Protein AF-A0A2J6PV86-F1 (afdb_monomer)

pLDDT: mean 74.98, std 16.86, range [35.88, 98.38]

Structure (mmCIF, N/CA/C/O backbone):
data_AF-A0A2J6PV86-F1
#
_entry.id   AF-A0A2J6PV86-F1
#
loop_
_atom_site.group_PDB
_atom_site.id
_atom_site.type_symbol
_atom_site.label_atom_id
_atom_site.label_alt_id
_atom_site.label_comp_id
_atom_site.label_asym_id
_atom_site.label_entity_id
_atom_site.label_seq_id
_atom_site.pdbx_PDB_ins_code
_atom_site.Cartn_x
_atom_site.Cartn_y
_atom_site.Cartn_z
_atom_site.occupancy
_atom_site.B_iso_or_equiv
_atom_site.auth_seq_id
_atom_site.auth_comp_id
_atom_site.auth_asym_id
_atom_site.auth_atom_id
_atom_site.pdbx_PDB_model_num
ATOM 1 N N . MET A 1 1 ? 0.446 -4.651 -30.561 1.00 41.88 1 MET A N 1
ATOM 2 C CA . MET A 1 1 ? 1.295 -4.907 -31.746 1.00 41.88 1 MET A CA 1
ATOM 3 C C . MET A 1 1 ? 0.693 -6.111 -32.453 1.00 41.88 1 MET A C 1
ATOM 5 O O . MET A 1 1 ? 0.377 -7.064 -31.764 1.00 41.88 1 MET A O 1
ATOM 9 N N . CYS A 1 2 ? 0.397 -6.038 -33.754 1.00 50.12 2 CYS A N 1
ATOM 10 C CA . CYS A 1 2 ? -0.287 -7.128 -34.459 1.00 50.12 2 CYS A CA 1
ATOM 11 C C . CYS A 1 2 ? 0.616 -8.363 -34.546 1.00 50.12 2 CYS A C 1
ATOM 13 O O . CYS A 1 2 ? 1.691 -8.286 -35.140 1.00 50.12 2 CYS A O 1
ATOM 15 N N . GLU A 1 3 ? 0.168 -9.476 -33.969 1.00 60.12 3 GLU A N 1
ATOM 16 C CA . GLU A 1 3 ? 0.856 -10.764 -34.046 1.00 60.12 3 GLU A CA 1
ATOM 17 C C . GLU A 1 3 ? 1.014 -11.201 -35.517 1.00 60.12 3 GLU A C 1
ATOM 19 O O . GLU A 1 3 ? 0.046 -11.130 -36.285 1.00 60.12 3 GLU A O 1
ATOM 24 N N . PRO A 1 4 ? 2.206 -11.657 -35.943 1.00 65.81 4 PRO A N 1
ATOM 25 C CA . PRO A 1 4 ? 2.473 -12.044 -37.331 1.00 65.81 4 PRO A CA 1
ATOM 26 C C . PRO A 1 4 ? 1.582 -13.203 -37.810 1.00 65.81 4 PRO A C 1
ATOM 28 O O . PRO A 1 4 ? 1.287 -13.295 -39.001 1.00 65.81 4 PRO A O 1
ATOM 31 N N . GLU A 1 5 ? 1.091 -14.038 -36.891 1.00 67.31 5 GLU A N 1
ATOM 32 C CA . GLU A 1 5 ? 0.190 -15.159 -37.183 1.00 67.31 5 GLU A CA 1
ATOM 33 C C . GLU A 1 5 ? -1.192 -14.704 -37.676 1.00 67.31 5 GLU A C 1
ATOM 35 O O . GLU A 1 5 ? -1.716 -15.263 -38.639 1.00 67.31 5 GLU A O 1
ATOM 40 N N . HIS A 1 6 ? -1.751 -13.634 -37.098 1.00 70.56 6 HIS A N 1
ATOM 41 C CA . HIS A 1 6 ? -3.047 -13.086 -37.520 1.00 70.56 6 HIS A CA 1
ATOM 42 C C . HIS A 1 6 ? -2.996 -12.520 -38.944 1.00 70.56 6 HIS A C 1
ATOM 44 O O . HIS A 1 6 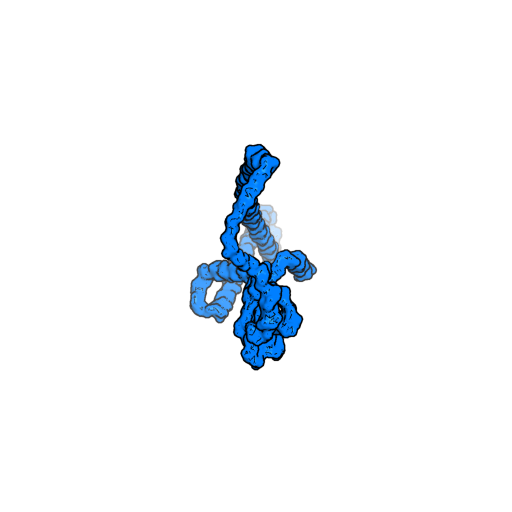? -3.967 -12.605 -39.695 1.00 70.56 6 HIS A O 1
ATOM 50 N N . VAL A 1 7 ? -1.851 -11.954 -39.334 1.00 69.50 7 VAL A N 1
ATOM 51 C CA . VAL A 1 7 ? -1.635 -11.450 -40.697 1.00 69.50 7 VAL A CA 1
ATOM 52 C C . VAL A 1 7 ? -1.551 -12.609 -41.689 1.00 69.50 7 VAL A C 1
ATOM 54 O O . VAL A 1 7 ? -2.109 -12.510 -42.779 1.00 69.50 7 VAL A O 1
ATOM 57 N N . LEU A 1 8 ? -0.907 -13.716 -41.309 1.00 72.75 8 LEU A N 1
ATOM 58 C CA . LEU A 1 8 ? -0.833 -14.918 -42.141 1.00 72.75 8 LEU A CA 1
ATOM 59 C C . LEU A 1 8 ? -2.220 -15.547 -42.337 1.00 72.75 8 LEU A C 1
ATOM 61 O O . LEU A 1 8 ? -2.610 -15.848 -43.462 1.00 72.75 8 LEU A O 1
ATOM 65 N N . GLN A 1 9 ? -2.995 -15.661 -41.254 1.00 75.56 9 GLN A N 1
ATOM 66 C CA . GLN A 1 9 ? -4.351 -16.210 -41.283 1.00 75.56 9 GLN A CA 1
ATOM 67 C C . GLN A 1 9 ? -5.294 -15.380 -42.164 1.00 75.56 9 GLN A C 1
ATOM 69 O O . GLN A 1 9 ? -6.144 -15.936 -42.857 1.00 75.56 9 GLN A O 1
ATOM 74 N N . LEU A 1 10 ? -5.124 -14.055 -42.176 1.00 76.56 10 LEU A N 1
ATOM 75 C CA . LEU A 1 10 ? -5.899 -13.164 -43.035 1.00 76.56 10 LEU A CA 1
ATOM 76 C C . LEU A 1 10 ? -5.516 -13.299 -44.518 1.00 76.56 10 LEU A C 1
ATOM 78 O O . LEU A 1 10 ? -6.379 -13.183 -45.384 1.00 76.56 10 LEU A O 1
ATOM 82 N N . ILE A 1 11 ? -4.238 -13.544 -44.822 1.00 75.31 11 ILE A N 1
ATOM 83 C CA . ILE A 1 11 ? -3.757 -13.719 -46.202 1.00 75.31 11 ILE A CA 1
ATOM 84 C C . ILE A 1 11 ? -4.188 -15.077 -46.785 1.00 75.31 11 ILE A C 1
ATOM 86 O O . ILE A 1 11 ? -4.502 -15.164 -47.975 1.00 75.31 11 ILE A O 1
ATOM 90 N N . ASP A 1 12 ? -4.247 -16.110 -45.946 1.00 75.81 12 ASP A N 1
ATOM 91 C CA . ASP A 1 12 ? -4.637 -17.471 -46.329 1.00 75.81 12 ASP A CA 1
ATOM 92 C C . ASP A 1 12 ? -6.155 -17.720 -46.243 1.00 75.81 12 ASP A C 1
ATOM 94 O O . ASP A 1 12 ? -6.627 -18.837 -46.481 1.00 75.81 12 ASP A O 1
ATOM 98 N N . ALA A 1 13 ? -6.938 -16.681 -45.937 1.00 79.75 13 ALA A N 1
ATOM 99 C CA . ALA A 1 13 ? -8.390 -16.745 -45.965 1.00 79.75 13 ALA A CA 1
ATOM 100 C C . ALA A 1 13 ? -8.893 -17.101 -47.375 1.00 79.75 13 ALA A C 1
ATOM 102 O O . ALA A 1 13 ? -8.394 -16.598 -48.386 1.00 79.75 13 ALA A O 1
ATOM 103 N N . ARG A 1 14 ? -9.892 -17.985 -47.425 1.00 80.38 14 ARG A N 1
ATOM 104 C CA . ARG A 1 14 ? -10.531 -18.443 -48.662 1.00 80.38 14 ARG A CA 1
ATOM 105 C C . ARG A 1 14 ? -11.847 -17.706 -48.872 1.00 80.38 14 ARG A C 1
ATOM 107 O O . ARG A 1 14 ? -12.576 -17.470 -47.908 1.00 80.38 14 ARG A O 1
ATOM 114 N N . ASP A 1 15 ? -12.136 -17.348 -50.116 1.00 78.62 15 ASP A N 1
ATOM 115 C CA . ASP A 1 15 ? -13.443 -16.821 -50.500 1.00 78.62 15 ASP A CA 1
ATOM 116 C C . ASP A 1 15 ? -14.500 -17.939 -50.623 1.00 78.62 15 ASP A C 1
ATOM 118 O O . ASP A 1 15 ? -14.244 -19.107 -50.326 1.00 78.62 15 ASP A O 1
ATOM 122 N N . VAL A 1 16 ? -15.711 -17.564 -51.044 1.00 79.25 16 VAL A N 1
ATOM 123 C CA . VAL A 1 16 ? -16.858 -18.477 -51.215 1.00 79.25 16 VAL A CA 1
ATOM 124 C C . VAL A 1 16 ? -16.606 -19.536 -52.292 1.00 79.25 16 VAL A C 1
ATOM 126 O O . VAL A 1 16 ? -17.235 -20.585 -52.269 1.00 79.25 16 VAL A O 1
ATOM 129 N N . GLU A 1 17 ? -15.683 -19.276 -53.215 1.00 70.81 17 GLU A N 1
ATOM 130 C CA . GLU A 1 17 ? -15.283 -20.205 -54.269 1.00 70.81 17 GLU A CA 1
ATOM 131 C C . GLU A 1 17 ? -14.043 -21.016 -53.881 1.00 70.81 17 GLU A C 1
ATOM 133 O O . GLU A 1 17 ? -13.605 -21.810 -54.704 1.00 70.81 17 GLU A O 1
ATOM 138 N N . GLY A 1 18 ? -13.495 -20.796 -52.671 1.00 76.75 18 GLY A N 1
ATOM 139 C CA . GLY A 1 18 ? -12.292 -21.396 -52.088 1.00 76.75 18 GLY A CA 1
ATOM 140 C C . GLY A 1 18 ? -10.961 -20.713 -52.465 1.00 76.75 18 GLY A C 1
ATOM 141 O O . GLY A 1 18 ? -9.888 -21.195 -52.077 1.00 76.75 18 GLY A O 1
ATOM 142 N N . ASN A 1 19 ? -10.993 -19.620 -53.236 1.00 76.56 19 ASN A N 1
ATOM 143 C CA . ASN A 1 19 ? -9.803 -18.921 -53.713 1.00 76.56 19 ASN A CA 1
ATOM 144 C C . ASN A 1 19 ? -9.129 -18.184 -52.554 1.00 76.56 19 ASN A C 1
ATOM 146 O O . ASN A 1 19 ? -9.751 -17.391 -51.848 1.00 76.56 19 ASN A O 1
ATOM 150 N N . THR A 1 20 ? -7.821 -18.375 -52.398 1.00 81.56 20 THR A N 1
ATOM 151 C CA . THR A 1 20 ? -6.999 -17.495 -51.552 1.00 81.56 20 THR A CA 1
ATOM 152 C C . THR A 1 20 ? -6.633 -16.204 -52.285 1.00 81.56 20 THR A C 1
ATOM 154 O O . THR A 1 20 ? -6.682 -16.136 -53.517 1.00 81.56 20 THR A O 1
ATOM 157 N N . ALA A 1 21 ? -6.171 -15.186 -51.549 1.00 79.88 21 ALA A N 1
ATOM 158 C CA . ALA A 1 21 ? -5.741 -13.902 -52.115 1.00 79.88 21 ALA A CA 1
ATOM 159 C C . ALA A 1 21 ? -4.730 -14.044 -53.277 1.00 79.88 21 ALA A C 1
ATOM 161 O O . ALA A 1 21 ? -4.730 -13.245 -54.217 1.00 79.88 21 ALA A O 1
ATOM 162 N N . ILE A 1 22 ? -3.894 -15.092 -53.256 1.00 78.25 22 ILE A N 1
ATOM 163 C CA . ILE A 1 22 ? -2.953 -15.408 -54.340 1.00 78.25 22 ILE A CA 1
ATOM 164 C C . ILE A 1 22 ? -3.666 -15.843 -55.629 1.00 78.25 22 ILE A C 1
ATOM 166 O O . ILE A 1 22 ? -3.227 -15.440 -56.706 1.00 78.25 22 ILE A O 1
ATOM 170 N N . HIS A 1 23 ? -4.750 -16.621 -55.558 1.00 75.06 23 HIS A N 1
ATOM 171 C CA . HIS A 1 23 ? -5.494 -17.066 -56.745 1.00 75.06 23 HIS A CA 1
ATOM 172 C C . HIS A 1 23 ? -6.091 -15.871 -57.492 1.00 75.06 23 HIS A C 1
ATOM 174 O O . HIS A 1 23 ? -5.918 -15.747 -58.703 1.00 75.06 23 HIS A O 1
ATOM 180 N N . ILE A 1 24 ? -6.689 -14.931 -56.756 1.00 77.62 24 ILE A N 1
ATOM 181 C CA . ILE A 1 24 ? -7.268 -13.700 -57.312 1.00 77.62 24 ILE A CA 1
ATOM 182 C C . ILE A 1 24 ? -6.170 -12.802 -57.911 1.00 77.62 24 ILE A C 1
ATOM 184 O O . ILE A 1 24 ? -6.331 -12.208 -58.980 1.00 77.62 24 ILE A O 1
ATOM 188 N N . ALA A 1 25 ? -5.006 -12.720 -57.263 1.00 76.62 25 ALA A N 1
ATOM 189 C CA . ALA A 1 25 ? -3.865 -11.977 -57.798 1.00 76.62 25 ALA A CA 1
ATOM 190 C C . ALA A 1 25 ? -3.281 -12.622 -59.074 1.00 76.62 25 ALA A C 1
ATOM 192 O O . ALA A 1 25 ? -2.779 -11.914 -59.953 1.00 76.62 25 ALA A O 1
ATOM 193 N N . ALA A 1 26 ? -3.355 -13.952 -59.190 1.00 75.00 26 ALA A N 1
ATOM 194 C CA . ALA A 1 26 ? -2.897 -14.699 -60.358 1.00 75.00 26 ALA A CA 1
ATOM 195 C C . ALA A 1 26 ? -3.852 -14.552 -61.553 1.00 75.00 26 ALA A C 1
ATOM 197 O O . ALA A 1 26 ? -3.382 -14.335 -62.670 1.00 75.00 26 ALA A O 1
ATOM 198 N N . THR A 1 27 ? -5.172 -14.588 -61.334 1.00 74.19 27 THR A N 1
ATOM 199 C CA . THR A 1 27 ? -6.173 -14.381 -62.401 1.00 74.19 27 THR A CA 1
ATOM 200 C C . THR A 1 27 ? -6.128 -12.964 -62.967 1.00 74.19 27 THR A C 1
ATOM 202 O O . THR A 1 27 ? -6.292 -12.765 -64.167 1.00 74.19 27 THR A O 1
ATOM 205 N N . THR A 1 28 ? -5.831 -11.976 -62.122 1.00 74.88 28 THR A N 1
ATOM 206 C CA . THR A 1 28 ? -5.744 -10.556 -62.504 1.00 74.88 28 THR A CA 1
ATOM 207 C C . THR A 1 28 ? -4.368 -10.132 -63.024 1.00 74.88 28 THR A C 1
ATOM 209 O O . THR A 1 28 ? -4.175 -8.971 -63.384 1.00 74.88 28 THR A O 1
ATOM 212 N N . SER A 1 29 ? -3.397 -11.050 -63.114 1.00 69.56 29 SER A N 1
ATOM 213 C CA . SER A 1 29 ? -2.026 -10.792 -63.584 1.00 69.56 29 SER A CA 1
ATOM 214 C C . SER A 1 29 ? -1.239 -9.743 -62.761 1.00 69.56 29 SER A C 1
ATOM 216 O O . SER A 1 29 ? -0.286 -9.115 -63.237 1.00 69.56 29 SER A O 1
ATOM 218 N N . ALA A 1 30 ? -1.576 -9.577 -61.478 1.00 77.19 30 ALA A N 1
ATOM 219 C CA . ALA A 1 30 ? -1.003 -8.565 -60.590 1.00 77.19 30 ALA A CA 1
ATOM 220 C C . ALA A 1 30 ? 0.359 -8.987 -59.989 1.00 77.19 30 ALA A C 1
ATOM 222 O O . ALA A 1 30 ? 0.482 -9.311 -58.806 1.00 77.19 30 ALA A O 1
ATOM 223 N N . ARG A 1 31 ? 1.434 -8.935 -60.794 1.00 73.12 31 ARG A N 1
ATOM 224 C CA . ARG A 1 31 ? 2.797 -9.408 -60.431 1.00 73.12 31 ARG A CA 1
ATOM 225 C C . ARG A 1 31 ? 3.352 -8.844 -59.113 1.00 73.12 31 ARG A C 1
ATOM 227 O O . ARG A 1 31 ? 4.033 -9.554 -58.373 1.00 73.12 31 ARG A O 1
ATOM 234 N N . LYS A 1 32 ? 3.097 -7.563 -58.823 1.00 77.56 32 LYS A N 1
ATOM 235 C CA . LYS A 1 32 ? 3.585 -6.897 -57.599 1.00 77.56 32 LYS A CA 1
ATOM 236 C C . LYS A 1 32 ? 2.875 -7.425 -56.352 1.00 77.56 32 LYS A C 1
ATOM 238 O O . LYS A 1 32 ? 3.531 -7.671 -55.344 1.00 77.56 32 LYS A O 1
ATOM 243 N N . CYS A 1 33 ? 1.568 -7.654 -56.452 1.00 75.25 33 CYS A N 1
ATOM 244 C CA . CYS A 1 33 ? 0.746 -8.200 -55.376 1.00 75.25 33 CYS A CA 1
ATOM 245 C C . CYS A 1 33 ? 1.151 -9.642 -55.063 1.00 75.25 33 CYS A C 1
ATOM 247 O O . CYS A 1 33 ? 1.383 -9.963 -53.905 1.00 75.25 33 CYS A O 1
ATOM 249 N N . VAL A 1 34 ? 1.368 -10.472 -56.090 1.00 74.38 34 VAL A N 1
ATOM 250 C CA . VAL A 1 34 ? 1.860 -11.850 -55.913 1.00 74.38 34 VAL A CA 1
ATOM 251 C C . VAL A 1 34 ? 3.212 -11.871 -55.188 1.00 74.38 34 VAL A C 1
ATOM 253 O O . VAL A 1 34 ? 3.391 -12.617 -54.230 1.00 74.38 34 VAL A O 1
ATOM 256 N N . ARG A 1 35 ? 4.158 -11.006 -55.582 1.00 75.69 35 ARG A N 1
ATOM 257 C CA . ARG A 1 35 ? 5.480 -10.928 -54.936 1.00 75.69 35 ARG A CA 1
ATOM 258 C C . ARG A 1 35 ? 5.399 -10.454 -53.481 1.00 75.69 35 ARG A C 1
ATOM 260 O O . ARG A 1 35 ? 6.120 -10.977 -52.638 1.00 75.69 35 ARG A O 1
ATOM 267 N N . ALA A 1 36 ? 4.531 -9.485 -53.192 1.00 79.06 36 ALA A N 1
ATOM 268 C CA . ALA A 1 36 ? 4.322 -8.982 -51.837 1.00 79.06 36 ALA A CA 1
ATOM 269 C C . ALA A 1 36 ? 3.678 -10.037 -50.921 1.00 79.06 36 ALA A C 1
ATOM 271 O O . ALA A 1 36 ? 4.096 -10.172 -49.775 1.00 79.06 36 ALA A O 1
ATOM 272 N N . LEU A 1 37 ? 2.717 -10.813 -51.435 1.00 77.88 37 LEU A N 1
ATOM 273 C CA . LEU A 1 37 ? 2.053 -11.894 -50.698 1.00 77.88 37 LEU A CA 1
ATOM 274 C C . LEU A 1 37 ? 3.024 -13.044 -50.388 1.00 77.88 37 LEU A C 1
ATOM 276 O O . LEU A 1 37 ? 3.116 -13.471 -49.240 1.00 77.88 37 LEU A O 1
ATOM 280 N N . ILE A 1 38 ? 3.829 -13.476 -51.367 1.00 76.75 38 ILE A N 1
ATOM 281 C CA . ILE A 1 38 ? 4.874 -14.496 -51.152 1.00 76.75 38 ILE A CA 1
ATOM 282 C C . ILE A 1 38 ? 5.934 -13.995 -50.160 1.00 76.75 38 ILE A C 1
ATOM 284 O O . ILE A 1 38 ? 6.331 -14.727 -49.259 1.00 76.75 38 ILE A O 1
ATOM 288 N N . GLY A 1 39 ? 6.360 -12.731 -50.271 1.00 76.44 39 GLY A N 1
ATOM 289 C CA . GLY A 1 39 ? 7.317 -12.124 -49.338 1.00 76.44 39 GLY A CA 1
ATOM 290 C C . GLY A 1 39 ? 6.810 -12.016 -47.893 1.00 76.44 39 GLY A C 1
ATOM 291 O O . GLY A 1 39 ? 7.613 -11.822 -46.986 1.00 76.44 39 GLY A O 1
ATOM 292 N N . ARG A 1 40 ? 5.495 -12.156 -47.671 1.00 75.06 40 ARG A N 1
ATOM 293 C CA . ARG A 1 40 ? 4.852 -12.196 -46.349 1.00 75.06 40 ARG A 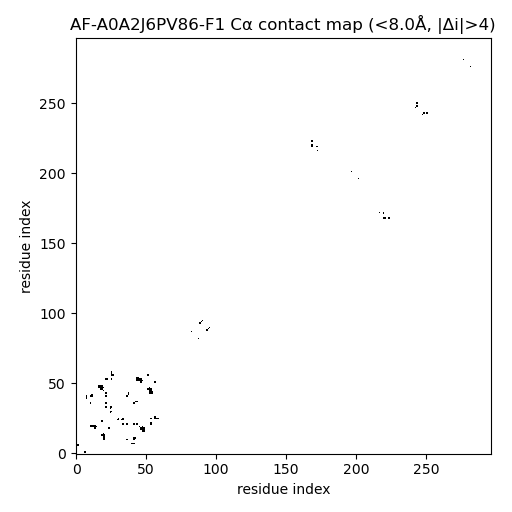CA 1
ATOM 294 C C . ARG A 1 40 ? 4.536 -13.617 -45.863 1.00 75.06 40 ARG A C 1
ATOM 296 O O . ARG A 1 40 ? 3.923 -13.747 -44.812 1.00 75.06 40 ARG A O 1
ATOM 303 N N . GLY A 1 41 ? 4.978 -14.656 -46.577 1.00 72.06 41 GLY A N 1
ATOM 304 C CA . GLY A 1 41 ? 4.846 -16.054 -46.148 1.00 72.06 41 GLY A CA 1
ATOM 305 C C . GLY A 1 41 ? 3.496 -16.707 -46.459 1.00 72.06 41 GLY A C 1
ATOM 306 O O . GLY A 1 41 ? 3.169 -17.716 -45.845 1.00 72.06 41 GLY A O 1
ATOM 307 N N . ALA A 1 42 ? 2.723 -16.150 -47.395 1.00 75.31 42 ALA A N 1
ATOM 308 C CA . ALA A 1 42 ? 1.443 -16.709 -47.833 1.00 75.31 42 ALA A CA 1
ATOM 309 C C . ALA A 1 42 ? 1.580 -18.147 -48.369 1.00 75.31 42 ALA A C 1
ATOM 311 O O . ALA A 1 42 ? 2.513 -18.443 -49.127 1.00 75.31 42 ALA A O 1
ATOM 312 N N . SER A 1 43 ? 0.640 -19.034 -48.031 1.00 71.69 43 SER A N 1
ATOM 313 C CA . SER A 1 43 ? 0.731 -20.442 -48.423 1.00 71.69 43 SER A CA 1
ATOM 314 C C . SER A 1 43 ? 0.301 -20.660 -49.883 1.00 71.69 43 SER A C 1
ATOM 316 O O . SER A 1 43 ? -0.840 -20.466 -50.298 1.00 71.69 43 SER A O 1
ATOM 318 N N . THR A 1 44 ? 1.253 -21.089 -50.715 1.00 67.50 44 THR A N 1
ATOM 319 C CA . THR A 1 44 ? 1.056 -21.308 -52.163 1.00 67.50 44 THR A CA 1
ATOM 320 C C . THR A 1 44 ? 0.503 -22.691 -52.508 1.00 67.50 44 THR A C 1
ATOM 322 O O . THR A 1 44 ? 0.243 -22.972 -53.678 1.00 67.50 44 THR A O 1
ATOM 325 N N . ASN A 1 45 ? 0.331 -23.555 -51.504 1.00 67.88 45 ASN A N 1
ATOM 326 C CA . ASN A 1 45 ? -0.086 -24.950 -51.664 1.00 67.88 45 ASN A CA 1
ATOM 327 C C . ASN A 1 45 ? -1.573 -25.185 -51.343 1.00 67.88 45 ASN A C 1
ATOM 329 O O . ASN A 1 45 ? -2.045 -26.319 -51.338 1.00 67.88 45 ASN A O 1
ATOM 333 N N . ILE A 1 46 ? -2.320 -24.126 -51.035 1.00 69.94 46 ILE A N 1
ATOM 334 C CA . ILE A 1 46 ? -3.761 -24.235 -50.838 1.00 69.94 46 ILE A CA 1
ATOM 335 C C . ILE A 1 46 ? -4.415 -24.430 -52.208 1.00 69.94 46 ILE A C 1
ATOM 337 O O . ILE A 1 46 ? -4.255 -23.590 -53.089 1.00 69.94 46 ILE A O 1
ATOM 341 N N . ALA A 1 47 ? -5.123 -25.545 -52.386 1.00 69.12 47 ALA A N 1
ATOM 342 C CA . ALA A 1 47 ? -5.923 -25.797 -53.577 1.00 69.12 47 ALA A CA 1
ATOM 343 C C . ALA A 1 47 ? -7.322 -25.197 -53.418 1.00 69.12 47 ALA A C 1
ATOM 345 O O . ALA A 1 47 ? -7.910 -25.260 -52.331 1.00 69.12 47 ALA A O 1
ATOM 346 N N . ASN A 1 48 ? -7.832 -24.637 -54.511 1.00 68.25 48 ASN A N 1
ATOM 347 C CA . ASN A 1 48 ? -9.203 -24.165 -54.584 1.00 68.25 48 ASN A CA 1
ATOM 348 C C . ASN A 1 48 ? -10.222 -25.337 -54.687 1.00 68.25 48 ASN A C 1
ATOM 350 O O . ASN A 1 48 ? -9.812 -26.475 -54.906 1.00 68.25 48 ASN A O 1
ATOM 354 N N . GLU A 1 49 ? -11.538 -25.093 -54.591 1.00 70.44 49 GLU A N 1
ATOM 355 C CA . GLU A 1 49 ? -12.610 -26.095 -54.784 1.00 70.44 49 GLU A CA 1
ATOM 356 C C . GLU A 1 49 ? -12.547 -26.803 -56.150 1.00 70.44 49 GLU A C 1
ATOM 358 O O . GLU A 1 49 ? -13.032 -27.918 -56.307 1.00 70.44 49 GLU A O 1
ATOM 363 N N . GLN A 1 50 ? -11.882 -26.195 -57.135 1.00 62.25 50 GLN A N 1
ATOM 364 C CA . GLN A 1 50 ? -11.597 -26.784 -58.450 1.00 62.25 50 GLN A CA 1
ATOM 365 C C . GLN A 1 50 ? -10.306 -27.635 -58.480 1.00 62.25 50 GLN A C 1
ATOM 367 O O . GLN A 1 50 ? -9.781 -27.915 -59.557 1.00 62.25 50 GLN A O 1
ATOM 372 N N . GLU A 1 51 ? -9.741 -27.975 -57.315 1.00 60.19 51 GLU A N 1
ATOM 373 C CA . GLU A 1 51 ? -8.447 -28.661 -57.120 1.00 60.19 51 GLU A CA 1
ATOM 374 C C . GLU A 1 51 ? -7.247 -27.972 -57.801 1.00 60.19 51 GLU A C 1
ATOM 376 O O . GLU A 1 51 ? -6.178 -28.555 -58.011 1.00 60.19 51 GLU A O 1
ATOM 381 N N . GLN A 1 52 ? -7.392 -26.693 -58.147 1.00 63.03 52 GLN A N 1
ATOM 382 C CA . GLN A 1 52 ? -6.315 -25.911 -58.735 1.00 63.03 52 GLN A CA 1
ATOM 383 C C . GLN A 1 52 ? -5.427 -25.367 -57.624 1.00 63.03 52 GLN A C 1
ATOM 385 O O . GLN A 1 52 ? -5.876 -24.607 -56.771 1.00 63.03 52 GLN A O 1
ATOM 390 N N . VAL A 1 53 ? -4.154 -25.755 -57.645 1.00 62.12 53 VAL A N 1
ATOM 391 C CA . VAL A 1 53 ? -3.121 -25.125 -56.820 1.00 62.12 53 VAL A CA 1
ATOM 392 C C . VAL A 1 53 ? -2.692 -23.828 -57.508 1.00 62.12 53 VAL A C 1
ATOM 394 O O . VAL A 1 53 ? -2.457 -23.831 -58.720 1.00 62.12 53 VAL A O 1
ATOM 397 N N . ALA A 1 54 ? -2.526 -22.744 -56.748 1.00 58.06 54 ALA A N 1
ATOM 398 C CA . ALA A 1 54 ? -2.139 -21.414 -57.239 1.00 58.06 54 ALA A CA 1
ATOM 399 C C . ALA A 1 54 ? -0.938 -21.401 -58.211 1.00 58.06 54 ALA A C 1
ATOM 401 O O . ALA A 1 54 ? -0.849 -20.554 -59.096 1.00 58.06 54 ALA A O 1
ATOM 402 N N . ILE A 1 55 ? -0.022 -22.364 -58.078 1.00 55.09 55 ILE A N 1
ATOM 403 C CA . ILE A 1 55 ? 1.172 -22.532 -58.925 1.00 55.09 55 ILE A CA 1
ATOM 404 C C . ILE A 1 55 ? 0.869 -23.054 -60.343 1.00 55.09 55 ILE A C 1
ATOM 406 O O . ILE A 1 55 ? 1.728 -22.949 -61.217 1.00 55.09 55 ILE A O 1
ATOM 410 N N . LYS A 1 56 ? -0.318 -23.633 -60.579 1.00 51.56 56 LYS A N 1
ATOM 411 C CA . LYS A 1 56 ? -0.713 -24.269 -61.851 1.00 51.56 56 LYS A CA 1
ATOM 412 C C . LYS A 1 56 ? -1.506 -23.335 -62.777 1.00 51.56 56 LYS A C 1
ATOM 414 O O . LYS A 1 56 ? -1.549 -23.577 -63.982 1.00 51.56 56 LYS A O 1
ATOM 419 N N . ALA A 1 57 ? -2.088 -22.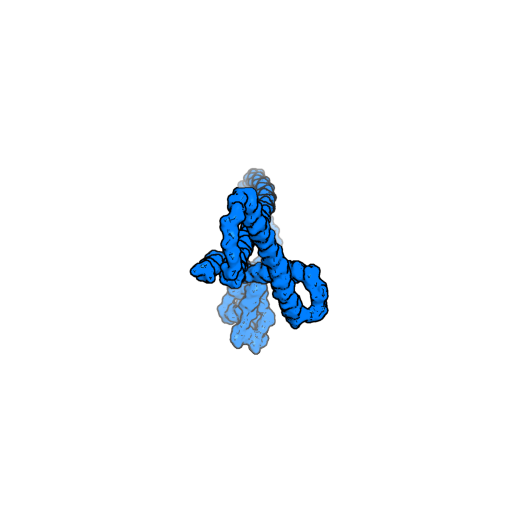259 -62.239 1.00 52.16 57 ALA A N 1
ATOM 420 C CA . ALA A 1 57 ? -2.576 -21.129 -63.034 1.00 52.16 57 ALA A CA 1
ATOM 421 C C . ALA A 1 57 ? -1.385 -20.490 -63.785 1.00 52.16 57 ALA A C 1
ATOM 423 O O . ALA A 1 57 ? -0.264 -20.578 -63.286 1.00 52.16 57 ALA A O 1
ATOM 424 N N . PRO A 1 58 ? -1.558 -19.902 -64.987 1.00 47.12 58 PRO A N 1
ATOM 425 C CA . PRO A 1 58 ? -0.515 -19.778 -66.011 1.00 47.12 58 PRO A CA 1
ATOM 426 C C . PRO A 1 58 ? 0.573 -18.739 -65.675 1.00 47.12 58 PRO A C 1
ATOM 428 O O . PRO A 1 58 ? 0.756 -17.737 -66.360 1.00 47.12 58 PRO A O 1
ATOM 431 N N . LEU A 1 59 ? 1.394 -19.029 -64.666 1.00 47.78 59 LEU A N 1
ATOM 432 C CA . LEU A 1 59 ? 2.665 -18.363 -64.385 1.00 47.78 59 LEU A CA 1
ATOM 433 C C . LEU A 1 59 ? 3.682 -18.604 -65.515 1.00 47.78 59 LEU A C 1
ATOM 435 O O . LEU A 1 59 ? 4.610 -17.815 -65.685 1.00 47.78 59 LEU A O 1
ATOM 439 N N . HIS A 1 60 ? 3.474 -19.627 -66.353 1.00 43.62 60 HIS A N 1
ATOM 440 C CA . HIS A 1 60 ? 4.336 -19.936 -67.498 1.00 43.62 60 HIS A CA 1
ATOM 441 C C . HIS A 1 60 ? 4.359 -18.823 -68.569 1.00 43.62 60 HIS A C 1
ATOM 443 O O . HIS A 1 60 ? 5.346 -18.701 -69.291 1.00 43.62 60 HIS A O 1
ATOM 449 N N . ALA A 1 61 ? 3.325 -17.972 -68.645 1.00 44.53 61 ALA A N 1
ATOM 450 C CA . ALA A 1 61 ? 3.292 -16.814 -69.549 1.00 44.53 61 ALA A CA 1
ATOM 451 C C . ALA A 1 61 ? 3.887 -15.534 -68.928 1.00 44.53 61 ALA A C 1
ATOM 453 O O . ALA A 1 61 ? 4.163 -14.567 -69.630 1.00 44.53 61 ALA A O 1
ATOM 454 N N . MET A 1 62 ? 4.096 -15.501 -67.607 1.00 46.34 62 MET A N 1
ATOM 455 C CA . MET A 1 62 ? 4.489 -14.284 -66.883 1.00 46.34 62 MET A CA 1
ATOM 456 C C . MET A 1 62 ? 5.939 -14.307 -66.383 1.00 46.34 62 MET A C 1
ATOM 458 O O . MET A 1 62 ? 6.471 -13.258 -66.026 1.00 46.34 62 MET A O 1
ATOM 462 N N . VAL A 1 63 ? 6.585 -15.477 -66.391 1.00 48.44 63 VAL A N 1
ATOM 463 C CA . VAL A 1 63 ? 7.985 -15.673 -65.968 1.00 48.44 63 VAL A CA 1
ATOM 464 C C . VAL A 1 63 ? 8.992 -15.460 -67.115 1.00 48.44 63 VAL A C 1
ATOM 466 O O . VAL A 1 63 ? 10.192 -15.375 -66.861 1.00 48.44 63 VAL A O 1
ATOM 469 N N . GLN A 1 64 ? 8.549 -15.263 -68.365 1.00 45.38 64 GLN A N 1
ATOM 470 C CA . GLN A 1 64 ? 9.473 -14.975 -69.477 1.00 45.38 64 GLN A CA 1
ATOM 471 C C . GLN A 1 64 ? 10.139 -13.590 -69.422 1.00 45.38 64 GLN A C 1
ATOM 473 O O . GLN A 1 64 ? 11.106 -13.366 -70.139 1.00 45.38 64 GLN A O 1
ATOM 478 N N . GLU A 1 65 ? 9.720 -12.689 -68.529 1.00 42.69 65 GLU A N 1
ATOM 479 C CA . GLU A 1 65 ? 10.203 -11.297 -68.536 1.00 42.69 65 GLU A CA 1
ATOM 480 C C . GLU A 1 65 ? 10.863 -10.867 -67.220 1.00 42.69 65 GLU A C 1
ATOM 482 O O . GLU A 1 65 ? 10.860 -9.702 -66.830 1.00 42.69 65 GLU A O 1
ATOM 487 N N . SER A 1 66 ? 11.409 -11.828 -66.471 1.00 44.50 66 SER A N 1
ATOM 488 C CA . SER A 1 66 ? 12.149 -11.565 -65.226 1.00 44.50 66 SER A CA 1
ATOM 489 C C . SER A 1 66 ? 13.388 -12.446 -65.058 1.00 44.50 66 SER A C 1
ATOM 491 O O . SER A 1 66 ? 13.821 -12.695 -63.936 1.00 44.50 66 SER A O 1
ATOM 493 N N . ARG A 1 67 ? 14.004 -12.872 -66.168 1.00 42.66 67 ARG A N 1
ATOM 494 C CA . ARG A 1 67 ? 15.402 -13.328 -66.199 1.00 42.66 67 ARG A CA 1
ATOM 495 C C . ARG A 1 67 ? 16.301 -12.141 -66.568 1.00 42.66 67 ARG A C 1
ATOM 497 O O . ARG A 1 67 ? 16.900 -12.082 -67.629 1.00 42.66 67 ARG A O 1
ATOM 504 N N . PHE A 1 68 ? 16.336 -11.163 -65.667 1.00 42.47 68 PHE A N 1
ATOM 505 C CA . PHE A 1 68 ? 17.381 -10.137 -65.604 1.00 42.47 68 PHE A CA 1
ATOM 506 C C . PHE A 1 68 ? 18.083 -10.249 -64.243 1.00 42.47 68 PHE A C 1
ATOM 508 O O . PHE A 1 68 ? 18.267 -9.284 -63.514 1.00 42.47 68 PHE A O 1
ATOM 515 N N . ILE A 1 69 ? 18.431 -11.481 -63.869 1.00 42.75 69 ILE A N 1
ATOM 516 C CA . ILE A 1 69 ? 19.731 -11.710 -63.253 1.00 42.75 69 ILE A CA 1
ATOM 517 C C . ILE A 1 69 ? 20.615 -11.913 -64.472 1.00 42.75 69 ILE A C 1
ATOM 519 O O . ILE A 1 69 ? 20.476 -12.922 -65.162 1.00 42.75 69 ILE A O 1
ATOM 523 N N . ALA A 1 70 ? 21.409 -10.902 -64.818 1.00 36.25 70 ALA A N 1
ATOM 524 C CA . ALA A 1 70 ? 22.460 -11.063 -65.803 1.00 36.25 70 ALA A CA 1
ATOM 525 C C . ALA A 1 70 ? 23.485 -12.029 -65.201 1.00 36.25 70 ALA A C 1
ATOM 527 O O . ALA A 1 70 ? 24.445 -11.628 -64.550 1.00 36.25 70 ALA A O 1
ATOM 528 N N . GLU A 1 71 ? 23.224 -13.321 -65.374 1.00 40.34 71 GLU A N 1
ATOM 529 C CA . GLU A 1 71 ? 24.264 -14.325 -65.462 1.00 40.34 71 GLU A CA 1
ATOM 530 C C . GLU A 1 71 ? 25.089 -13.904 -66.678 1.00 40.34 71 GLU A C 1
ATOM 532 O O . GLU A 1 71 ? 24.695 -14.067 -67.834 1.00 40.34 71 GLU A O 1
ATOM 537 N N . MET A 1 72 ? 26.156 -13.165 -66.387 1.00 35.88 72 MET A N 1
ATOM 538 C CA . MET A 1 72 ? 27.156 -12.812 -67.370 1.00 35.88 72 MET A CA 1
ATOM 539 C C . MET A 1 72 ? 27.635 -14.097 -68.047 1.00 35.88 72 MET A C 1
ATOM 541 O O . MET A 1 72 ? 27.965 -15.049 -67.337 1.00 35.88 72 MET A O 1
ATOM 545 N N . PRO A 1 73 ? 27.772 -14.125 -69.380 1.00 47.50 73 PRO A N 1
ATOM 546 C CA . PRO A 1 73 ? 28.718 -15.049 -69.974 1.00 47.50 73 PRO A CA 1
ATOM 547 C C . PRO A 1 73 ? 30.081 -14.730 -69.344 1.00 47.50 73 PRO A C 1
ATOM 549 O O . PRO A 1 73 ? 30.519 -13.574 -69.388 1.00 47.50 73 PRO A O 1
ATOM 552 N N . GLU A 1 74 ? 30.742 -15.709 -68.724 1.00 50.00 74 GLU A N 1
ATOM 553 C CA . GLU A 1 74 ? 32.188 -15.626 -68.513 1.00 50.00 74 GLU A CA 1
ATOM 554 C C . GLU A 1 74 ? 32.853 -15.613 -69.894 1.00 50.00 74 GLU A C 1
ATOM 556 O O . GLU A 1 74 ? 33.285 -16.632 -70.426 1.00 50.00 74 GLU A O 1
ATOM 561 N N . GLU A 1 75 ? 32.907 -14.437 -70.510 1.00 50.78 75 GLU A N 1
ATOM 562 C CA . GLU A 1 75 ? 33.948 -14.157 -71.482 1.00 50.78 75 GLU A CA 1
ATOM 563 C C . GLU A 1 75 ? 35.264 -13.970 -70.717 1.00 50.78 75 GLU A C 1
ATOM 565 O O . GLU A 1 75 ? 35.266 -13.321 -69.660 1.00 50.78 75 GLU A O 1
ATOM 570 N N . PRO A 1 76 ? 36.397 -14.502 -71.214 1.00 47.53 76 PRO A N 1
ATOM 571 C CA . PRO A 1 76 ? 37.694 -14.277 -70.601 1.00 47.53 76 PRO A CA 1
ATOM 572 C C . PRO A 1 76 ? 38.003 -12.782 -70.686 1.00 47.53 76 PRO A C 1
ATOM 574 O O . PRO A 1 76 ? 38.448 -12.268 -71.710 1.00 47.53 76 PRO A O 1
ATOM 577 N N . ARG A 1 77 ? 37.743 -12.063 -69.592 1.00 51.47 77 ARG A N 1
ATOM 578 C CA . ARG A 1 77 ? 38.103 -10.657 -69.432 1.00 51.47 77 ARG A CA 1
ATOM 579 C C . ARG A 1 77 ? 39.622 -10.555 -69.356 1.00 51.47 77 ARG A C 1
ATOM 581 O O . ARG A 1 77 ? 40.192 -10.402 -68.280 1.00 51.47 77 ARG A O 1
ATOM 588 N N . THR A 1 78 ? 40.294 -10.545 -70.500 1.00 52.44 78 THR A N 1
ATOM 589 C CA . THR A 1 78 ? 41.565 -9.831 -70.617 1.00 52.44 78 THR A CA 1
ATOM 590 C C . THR A 1 78 ? 41.229 -8.343 -70.607 1.00 52.44 78 THR A C 1
ATOM 592 O O . THR A 1 78 ? 41.220 -7.686 -71.645 1.00 52.44 78 THR A O 1
ATOM 595 N N . ALA A 1 79 ? 40.852 -7.818 -69.438 1.00 55.12 79 ALA A N 1
ATOM 596 C CA . ALA A 1 79 ? 40.714 -6.387 -69.244 1.00 55.12 79 ALA A CA 1
ATOM 597 C C . ALA A 1 79 ? 42.106 -5.786 -69.457 1.00 55.12 79 ALA A C 1
ATOM 599 O O . ALA A 1 79 ? 42.970 -5.861 -68.583 1.00 55.12 79 ALA A O 1
ATOM 600 N N . THR A 1 80 ? 42.357 -5.249 -70.649 1.00 55.91 80 THR A N 1
ATOM 601 C CA . THR A 1 80 ? 43.543 -4.445 -70.904 1.00 55.91 80 THR A CA 1
ATOM 602 C C . THR A 1 80 ? 43.441 -3.228 -69.998 1.00 55.91 80 THR A C 1
ATOM 604 O O . THR A 1 80 ? 42.624 -2.331 -70.196 1.00 55.91 80 THR A O 1
ATOM 607 N N . HIS A 1 81 ? 44.229 -3.244 -68.928 1.00 57.50 81 HIS A N 1
ATOM 608 C CA . HIS A 1 81 ? 44.303 -2.170 -67.956 1.00 57.50 81 HIS A CA 1
ATOM 609 C C . HIS A 1 81 ? 44.910 -0.947 -68.656 1.00 57.50 81 HIS A C 1
ATOM 611 O O . HIS A 1 81 ? 46.127 -0.783 -68.705 1.00 57.50 81 HIS A O 1
ATOM 617 N N . HIS A 1 82 ? 44.077 -0.093 -69.254 1.00 61.28 82 HIS A N 1
ATOM 618 C CA . HIS A 1 82 ? 44.534 1.170 -69.824 1.00 61.28 82 HIS A CA 1
ATOM 619 C C . HIS A 1 82 ? 44.813 2.134 -68.678 1.00 61.28 82 HIS A C 1
ATOM 621 O O . HIS A 1 82 ? 43.957 2.871 -68.198 1.00 61.28 82 HIS A O 1
ATOM 627 N N . VAL A 1 83 ? 46.047 2.062 -68.200 1.00 64.62 83 VAL A N 1
ATOM 628 C CA . VAL A 1 83 ? 46.600 2.968 -67.215 1.00 64.62 83 VAL A CA 1
ATOM 629 C C . VAL A 1 83 ? 46.839 4.325 -67.878 1.00 64.62 83 VAL A C 1
ATOM 631 O O . VAL A 1 83 ? 47.887 4.555 -68.476 1.00 64.62 83 VAL A O 1
ATOM 634 N N . SER A 1 84 ? 45.875 5.238 -67.812 1.00 82.50 84 SER A N 1
ATOM 635 C CA . SER A 1 84 ? 46.142 6.623 -68.209 1.00 82.50 84 SER A CA 1
ATOM 636 C C . SER A 1 84 ? 47.075 7.282 -67.186 1.00 82.50 84 SER A C 1
ATOM 638 O O . SER A 1 84 ? 46.905 7.098 -65.983 1.00 82.50 84 SER A O 1
ATOM 640 N N . GLU A 1 85 ? 48.031 8.094 -67.638 1.00 79.00 85 GLU A N 1
ATOM 641 C CA . GLU A 1 85 ? 48.959 8.838 -66.767 1.00 79.00 85 GLU A CA 1
ATOM 642 C C . GLU A 1 85 ? 48.213 9.698 -65.726 1.00 79.00 85 GLU A C 1
ATOM 644 O O . GLU A 1 85 ? 48.548 9.699 -64.540 1.00 79.00 85 GLU A O 1
ATOM 649 N N . ALA A 1 86 ? 47.110 10.334 -66.141 1.00 78.88 86 ALA A N 1
ATOM 650 C CA . ALA A 1 86 ? 46.207 11.055 -65.245 1.00 78.88 86 ALA A CA 1
ATOM 651 C C . ALA A 1 86 ? 45.517 10.129 -64.224 1.00 78.88 86 ALA A C 1
ATOM 653 O O . ALA A 1 86 ? 45.388 10.494 -63.056 1.00 78.88 86 ALA A O 1
ATOM 654 N N . ALA A 1 87 ? 45.124 8.917 -64.631 1.00 81.88 87 ALA A N 1
ATOM 655 C CA . ALA A 1 87 ? 44.504 7.936 -63.742 1.00 81.88 87 ALA A CA 1
ATOM 656 C C . ALA A 1 87 ? 45.498 7.414 -62.692 1.00 81.88 87 ALA A C 1
ATOM 658 O O . ALA A 1 87 ? 45.133 7.318 -61.526 1.00 81.88 87 ALA A O 1
ATOM 659 N N . MET A 1 88 ? 46.765 7.184 -63.056 1.00 79.25 88 MET A N 1
ATOM 660 C CA . MET A 1 88 ? 47.815 6.813 -62.091 1.00 79.25 88 MET A CA 1
ATOM 661 C C . MET A 1 88 ? 48.161 7.935 -61.129 1.00 79.25 88 MET A C 1
ATOM 663 O O . MET A 1 88 ? 48.372 7.680 -59.950 1.00 79.25 88 MET A O 1
ATOM 667 N N . SER A 1 89 ? 48.200 9.182 -61.599 1.00 82.12 89 SER A N 1
ATOM 668 C CA . SER A 1 89 ? 48.455 10.332 -60.726 1.00 82.12 89 SER A CA 1
ATOM 669 C C . SER A 1 89 ? 47.347 10.496 -59.676 1.00 82.12 89 SER A C 1
ATOM 671 O O . SER A 1 89 ? 47.625 10.679 -58.490 1.00 82.12 89 SER A O 1
ATOM 673 N N . ILE A 1 90 ? 46.084 10.328 -60.083 1.00 82.75 90 ILE A N 1
ATOM 674 C CA . ILE A 1 90 ? 44.928 10.324 -59.175 1.00 82.75 90 ILE A CA 1
ATOM 675 C C . ILE A 1 90 ? 44.979 9.114 -58.232 1.00 82.75 90 ILE A C 1
ATOM 677 O O . ILE A 1 90 ? 44.808 9.275 -57.023 1.00 82.75 90 ILE A O 1
ATOM 681 N N . GLN A 1 91 ? 45.260 7.920 -58.753 1.00 86.19 91 GLN A N 1
ATOM 682 C CA . GLN A 1 91 ? 45.331 6.681 -57.976 1.00 86.19 91 GLN A CA 1
ATOM 683 C C . GLN A 1 91 ? 46.456 6.704 -56.935 1.00 86.19 91 GLN A C 1
ATOM 685 O O . GLN A 1 91 ? 46.268 6.238 -55.817 1.00 86.19 91 GLN A O 1
ATOM 690 N N . ASN A 1 92 ? 47.603 7.294 -57.261 1.00 84.06 92 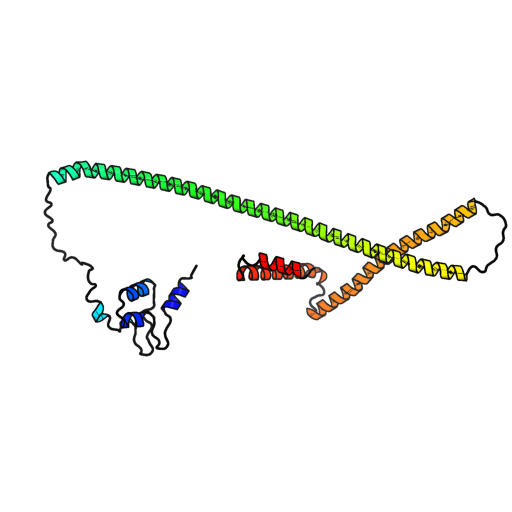ASN A N 1
ATOM 691 C CA . ASN A 1 92 ? 48.753 7.323 -56.361 1.00 84.06 92 ASN A CA 1
ATOM 692 C C . ASN A 1 92 ? 48.695 8.473 -55.350 1.00 84.06 92 ASN A C 1
ATOM 694 O O . ASN A 1 92 ? 49.381 8.412 -54.333 1.00 84.06 92 ASN A O 1
ATOM 698 N N . ARG A 1 93 ? 47.907 9.527 -55.608 1.00 86.00 93 ARG A N 1
ATOM 699 C CA . ARG A 1 93 ? 47.876 10.724 -54.752 1.00 86.00 93 ARG A CA 1
ATOM 700 C C . ARG A 1 93 ? 46.531 10.982 -54.088 1.00 86.00 93 ARG A C 1
ATOM 702 O O . ARG A 1 93 ? 46.493 11.207 -52.886 1.00 86.00 93 ARG A O 1
ATOM 709 N N . ILE A 1 94 ? 45.439 10.962 -54.846 1.00 89.06 94 ILE A N 1
ATOM 710 C CA . ILE A 1 94 ? 44.111 11.341 -54.343 1.00 89.06 94 ILE A CA 1
ATOM 711 C C . ILE A 1 94 ? 43.442 10.163 -53.635 1.00 89.06 94 ILE A C 1
ATOM 713 O O . ILE A 1 94 ? 42.886 10.346 -52.557 1.00 89.06 94 ILE A O 1
ATOM 717 N N . VAL A 1 95 ? 43.531 8.952 -54.191 1.00 91.44 95 VAL A N 1
ATOM 718 C CA . VAL A 1 95 ? 42.945 7.747 -53.577 1.00 91.44 95 VAL A CA 1
ATOM 719 C C . VAL A 1 95 ? 43.486 7.475 -52.166 1.00 91.44 95 VAL A C 1
ATOM 721 O O . VAL A 1 95 ? 42.656 7.284 -51.281 1.00 91.44 95 VAL A O 1
ATOM 724 N N . PRO A 1 96 ? 44.806 7.515 -51.880 1.00 92.31 96 PRO A N 1
ATOM 725 C CA . PRO A 1 96 ? 45.285 7.321 -50.511 1.00 92.31 96 PRO A CA 1
ATOM 726 C C . PRO A 1 96 ? 44.841 8.443 -49.564 1.00 92.31 96 PRO A C 1
ATOM 728 O O . PRO A 1 96 ? 44.440 8.147 -48.445 1.00 92.31 96 PRO A O 1
ATOM 731 N N . GLN A 1 97 ? 44.815 9.707 -50.008 1.00 92.50 97 GLN A N 1
ATOM 732 C CA . GLN A 1 97 ? 44.310 10.819 -49.186 1.00 92.50 97 GLN A CA 1
ATOM 733 C C . GLN A 1 97 ? 42.814 10.678 -48.882 1.00 92.50 97 GLN A C 1
ATOM 735 O O . GLN A 1 97 ? 42.371 10.933 -47.765 1.00 92.50 97 GLN A O 1
ATOM 740 N N . MET A 1 98 ? 42.023 10.255 -49.867 1.00 93.69 98 MET A N 1
ATOM 741 C CA . MET A 1 98 ? 40.595 10.020 -49.689 1.00 93.69 98 MET A CA 1
ATOM 742 C C . MET A 1 98 ? 40.347 8.804 -48.794 1.00 93.69 98 MET A C 1
ATOM 744 O O . MET A 1 98 ? 39.513 8.879 -47.898 1.00 93.69 98 MET A O 1
ATOM 748 N N . SER A 1 99 ? 41.120 7.729 -48.965 1.00 94.19 99 SER A N 1
ATOM 749 C CA . SER A 1 99 ? 41.104 6.556 -48.088 1.00 94.19 99 SER A CA 1
ATOM 750 C C . SER A 1 99 ? 41.451 6.928 -46.647 1.00 94.19 99 SER A C 1
ATOM 752 O O . SER A 1 99 ? 40.774 6.487 -45.727 1.00 94.19 99 SER A O 1
ATOM 754 N N . GLU A 1 100 ? 42.462 7.772 -46.438 1.00 95.50 100 GLU A N 1
ATOM 755 C CA . GLU A 1 100 ? 42.852 8.262 -45.115 1.00 95.50 100 GLU A CA 1
ATOM 756 C C . GLU A 1 100 ? 41.719 9.069 -44.465 1.00 95.50 100 GLU A C 1
ATOM 758 O O . GLU A 1 100 ? 41.356 8.815 -43.319 1.00 95.50 100 GLU A O 1
ATOM 763 N N . LYS A 1 101 ? 41.097 10.007 -45.196 1.00 96.56 101 LYS A N 1
ATOM 764 C CA . LYS A 1 101 ? 39.966 10.791 -44.670 1.00 96.56 101 LYS A CA 1
ATOM 765 C C . LYS A 1 101 ? 38.735 9.937 -44.387 1.00 96.56 101 LYS A C 1
ATOM 767 O O . LYS A 1 101 ? 38.070 10.178 -43.385 1.00 96.56 101 LYS A O 1
ATOM 772 N N . LEU A 1 102 ? 38.452 8.940 -45.225 1.00 96.44 102 LEU A N 1
ATOM 773 C CA . LEU A 1 102 ? 37.372 7.982 -44.986 1.00 96.44 102 LEU A CA 1
ATOM 774 C C . LEU A 1 102 ? 37.648 7.132 -43.742 1.00 96.44 102 LEU A C 1
ATOM 776 O O . LEU A 1 102 ? 36.738 6.940 -42.943 1.00 96.44 102 LEU A O 1
ATOM 780 N N . HIS A 1 103 ? 38.891 6.695 -43.529 1.00 96.56 103 HIS A N 1
ATOM 781 C CA . HIS A 1 103 ? 39.272 5.983 -42.308 1.00 96.56 103 HIS A CA 1
ATOM 782 C C . HIS A 1 103 ? 39.161 6.855 -41.058 1.00 96.56 103 HIS A C 1
ATOM 784 O O . HIS A 1 103 ? 38.649 6.385 -40.048 1.00 96.56 103 HIS A O 1
ATOM 790 N N . LEU A 1 104 ? 39.587 8.119 -41.115 1.00 97.06 104 LEU A N 1
ATOM 791 C CA . LEU A 1 104 ? 39.443 9.045 -39.987 1.00 97.06 104 LEU A CA 1
ATOM 792 C C . LEU A 1 104 ? 37.973 9.337 -39.670 1.00 97.06 104 LEU A C 1
ATOM 794 O O . LEU A 1 104 ? 37.598 9.383 -38.502 1.00 97.06 104 LEU A O 1
ATOM 798 N N . LEU A 1 105 ? 37.140 9.510 -40.699 1.00 97.06 105 LEU A N 1
ATOM 799 C CA . LEU A 1 105 ? 35.707 9.712 -40.520 1.00 97.06 105 LEU A CA 1
ATOM 800 C C . LEU A 1 105 ? 35.047 8.465 -39.916 1.00 97.06 105 LEU A C 1
ATOM 802 O O . LEU A 1 105 ? 34.293 8.595 -38.955 1.00 97.06 105 LEU A O 1
ATOM 806 N N . ALA A 1 106 ? 35.375 7.272 -40.424 1.00 96.94 106 ALA A N 1
ATOM 807 C CA . ALA A 1 106 ? 34.909 6.007 -39.859 1.00 96.94 106 ALA A CA 1
ATOM 808 C C . ALA A 1 106 ? 35.316 5.876 -38.383 1.00 96.94 106 ALA A C 1
ATOM 810 O O . ALA A 1 106 ? 34.453 5.676 -37.539 1.00 96.94 106 ALA A O 1
ATOM 811 N N . ALA A 1 107 ? 36.585 6.135 -38.056 1.00 97.12 107 ALA A N 1
ATOM 812 C CA . ALA A 1 107 ? 37.071 6.095 -36.679 1.00 97.12 107 ALA A CA 1
ATOM 813 C C . ALA A 1 107 ? 36.349 7.100 -35.763 1.00 97.12 107 ALA A C 1
ATOM 815 O O . ALA A 1 107 ? 36.053 6.781 -34.616 1.00 97.12 107 ALA A O 1
ATOM 816 N N . SER A 1 108 ? 36.028 8.302 -36.259 1.00 97.81 108 SER A N 1
ATOM 817 C CA . SER A 1 108 ? 35.267 9.284 -35.476 1.00 97.81 108 SER A CA 1
ATOM 818 C C . SER A 1 108 ? 33.822 8.850 -35.220 1.00 97.81 108 SER A C 1
ATOM 820 O O . SER A 1 108 ? 33.303 9.096 -34.133 1.00 97.81 108 SER A O 1
ATOM 822 N N . PHE A 1 109 ? 33.189 8.177 -36.189 1.00 97.50 109 PHE A N 1
ATOM 823 C CA . PHE A 1 109 ? 31.851 7.618 -36.011 1.00 97.50 109 PHE A CA 1
ATOM 824 C C . PHE A 1 109 ? 31.859 6.438 -35.046 1.00 97.50 109 PHE A C 1
ATOM 826 O O . PHE A 1 109 ? 30.968 6.362 -34.205 1.00 97.50 109 PHE A O 1
ATOM 833 N N . ASP A 1 110 ? 32.866 5.568 -35.122 1.00 97.75 110 ASP A N 1
ATOM 834 C CA . ASP A 1 110 ? 33.024 4.455 -34.186 1.00 97.75 110 ASP A CA 1
ATOM 835 C C . ASP A 1 110 ? 33.213 4.980 -32.750 1.00 97.75 110 ASP A C 1
ATOM 837 O O . ASP A 1 110 ? 32.518 4.547 -31.831 1.00 97.75 110 ASP A O 1
ATOM 841 N N . GLU A 1 111 ? 34.069 5.991 -32.552 1.00 97.56 111 GLU A N 1
ATOM 842 C CA . GLU A 1 111 ? 34.281 6.612 -31.238 1.00 97.56 111 GLU A CA 1
ATOM 843 C C . GLU A 1 111 ? 33.022 7.334 -30.719 1.00 97.56 111 GLU A C 1
ATOM 845 O O . GLU A 1 111 ? 32.700 7.271 -29.528 1.00 97.56 111 GLU A O 1
ATOM 850 N N . GLU A 1 112 ? 32.292 8.046 -31.586 1.00 97.81 112 GLU A N 1
ATOM 851 C CA . GLU A 1 112 ? 31.033 8.685 -31.198 1.00 97.81 112 GLU A CA 1
ATOM 852 C C . GLU A 1 112 ? 29.973 7.645 -30.823 1.00 97.81 112 GLU A C 1
ATOM 854 O O . GLU A 1 112 ? 29.281 7.823 -29.817 1.00 97.81 112 GLU A O 1
ATOM 859 N N . LEU A 1 113 ? 29.877 6.548 -31.575 1.00 97.06 113 LEU A N 1
ATOM 860 C CA . LEU A 1 113 ? 28.957 5.453 -31.289 1.00 97.06 113 LEU A CA 1
ATOM 861 C C . LEU A 1 113 ? 29.257 4.830 -29.922 1.00 97.06 113 LEU A C 1
ATOM 863 O O . LEU A 1 113 ? 28.353 4.713 -29.098 1.00 97.06 113 LEU A O 1
ATOM 867 N N . GLU A 1 114 ? 30.524 4.538 -29.619 1.00 97.62 114 GLU A N 1
ATOM 868 C CA . GLU A 1 114 ? 30.920 4.008 -28.309 1.00 97.62 114 GLU A CA 1
ATOM 869 C C . GLU A 1 114 ? 30.555 4.954 -27.155 1.00 97.62 114 GLU A C 1
ATOM 871 O O . GLU A 1 114 ? 30.048 4.517 -26.112 1.00 97.62 114 GLU A O 1
ATOM 876 N N . LYS A 1 115 ? 30.772 6.265 -27.330 1.00 97.50 115 LYS A N 1
ATOM 877 C CA . LYS A 1 115 ? 30.384 7.283 -26.339 1.00 97.50 115 LYS A CA 1
ATOM 878 C C . LYS A 1 115 ? 28.870 7.331 -26.152 1.00 97.50 115 LYS A C 1
ATOM 880 O O . LYS A 1 115 ? 28.400 7.421 -25.014 1.00 97.50 115 LYS A O 1
ATOM 885 N N . LYS A 1 116 ? 28.102 7.266 -27.243 1.00 97.56 116 LYS A N 1
ATOM 886 C CA . LYS A 1 116 ? 26.634 7.240 -27.201 1.00 97.56 116 LYS A CA 1
ATOM 887 C C . LYS A 1 116 ? 26.137 5.990 -26.487 1.00 97.56 116 LYS A C 1
ATOM 889 O O . LYS A 1 116 ? 25.378 6.135 -25.531 1.00 97.56 116 LYS A O 1
ATOM 894 N N . ASP A 1 117 ? 26.655 4.816 -26.828 1.00 97.25 117 ASP A N 1
ATOM 895 C CA . ASP A 1 117 ? 26.317 3.549 -26.174 1.00 97.25 117 ASP A CA 1
ATOM 896 C C . ASP A 1 117 ? 26.649 3.567 -24.676 1.00 97.25 117 ASP A C 1
ATOM 898 O O . ASP A 1 117 ? 25.897 3.038 -23.853 1.00 97.25 117 ASP A O 1
ATOM 902 N N . ALA A 1 118 ? 27.771 4.180 -24.286 1.00 97.25 118 ALA A N 1
ATOM 903 C CA . ALA A 1 118 ? 28.130 4.355 -22.881 1.00 97.25 118 ALA A CA 1
ATOM 904 C C . ALA A 1 118 ? 27.138 5.267 -22.146 1.00 97.25 118 ALA A C 1
ATOM 906 O O . ALA A 1 118 ? 26.639 4.891 -21.082 1.00 97.25 118 ALA A O 1
ATOM 907 N N . SER A 1 119 ? 26.808 6.418 -22.738 1.00 96.75 119 SER A N 1
ATOM 908 C CA . SER A 1 119 ? 25.840 7.360 -22.168 1.00 96.75 119 SER A CA 1
ATOM 909 C C . SER A 1 119 ? 24.434 6.762 -22.071 1.00 96.75 119 SER A C 1
ATOM 911 O O . SER A 1 119 ? 23.739 6.965 -21.077 1.00 96.75 119 SER A O 1
ATOM 913 N N . GLU A 1 120 ? 24.029 5.957 -23.055 1.00 97.25 120 GLU A N 1
ATOM 914 C CA . GLU A 1 120 ? 22.740 5.277 -23.047 1.00 97.25 120 GLU A CA 1
ATOM 915 C C . GLU A 1 120 ? 22.689 4.214 -21.947 1.00 97.25 120 GLU A C 1
ATOM 917 O O . GLU A 1 120 ? 21.709 4.130 -21.203 1.00 97.25 120 GLU A O 1
ATOM 922 N N . ARG A 1 121 ? 23.756 3.420 -21.789 1.00 97.56 121 ARG A N 1
ATOM 923 C CA . ARG A 1 121 ? 23.861 2.437 -20.701 1.00 97.56 121 ARG A CA 1
ATOM 924 C C . ARG A 1 121 ? 23.760 3.097 -19.330 1.00 97.56 121 ARG A C 1
ATOM 926 O O . ARG A 1 121 ? 23.066 2.576 -18.454 1.00 97.56 121 ARG A O 1
ATOM 933 N N . GLU A 1 122 ? 24.414 4.238 -19.140 1.00 97.50 122 GLU A N 1
ATOM 934 C CA . GLU A 1 122 ? 24.324 5.004 -17.899 1.00 97.50 122 GLU A CA 1
ATOM 935 C C . GLU A 1 122 ? 22.914 5.570 -17.676 1.00 97.50 122 GLU A C 1
ATOM 937 O O . GLU A 1 122 ? 22.336 5.358 -16.608 1.00 97.50 122 GLU A O 1
ATOM 942 N N . ALA A 1 123 ? 22.306 6.179 -18.696 1.00 97.62 123 ALA A N 1
ATOM 943 C CA . ALA A 1 123 ? 20.938 6.691 -18.622 1.00 97.62 123 ALA A CA 1
ATOM 944 C C . ALA A 1 123 ? 19.929 5.585 -18.270 1.00 97.62 123 ALA A C 1
ATOM 946 O O . ALA A 1 123 ? 19.095 5.759 -17.380 1.00 97.62 123 ALA A O 1
ATOM 947 N N . ARG A 1 124 ? 20.047 4.405 -18.895 1.00 97.06 124 ARG A N 1
ATOM 948 C CA . ARG A 1 124 ? 19.224 3.226 -18.577 1.00 97.06 124 ARG A CA 1
ATOM 949 C C . ARG A 1 124 ? 19.437 2.753 -17.139 1.00 97.06 124 ARG A C 1
ATOM 951 O O . ARG A 1 124 ? 18.480 2.358 -16.473 1.00 97.06 124 ARG A O 1
ATOM 958 N N . ARG A 1 125 ? 20.671 2.788 -16.628 1.00 97.88 125 ARG A N 1
ATOM 959 C CA . ARG A 1 125 ? 20.968 2.433 -15.232 1.00 97.88 125 ARG A CA 1
ATOM 960 C C . ARG A 1 125 ? 20.300 3.404 -14.257 1.00 97.88 125 ARG A C 1
ATOM 962 O O . ARG A 1 125 ? 19.690 2.947 -13.288 1.00 97.88 125 ARG A O 1
ATOM 969 N N . ILE A 1 126 ? 20.391 4.707 -14.522 1.00 98.00 126 ILE A N 1
ATOM 970 C CA . ILE A 1 126 ? 19.746 5.745 -13.708 1.00 98.00 126 ILE A CA 1
ATOM 971 C C . ILE A 1 126 ? 18.231 5.546 -13.734 1.00 98.00 126 ILE A C 1
ATOM 973 O O . ILE A 1 126 ? 17.632 5.431 -12.672 1.00 98.00 126 ILE A O 1
ATOM 977 N N . LEU A 1 127 ? 17.629 5.379 -14.914 1.00 97.44 127 LEU A N 1
ATOM 978 C CA . LEU A 1 127 ? 16.191 5.135 -15.060 1.00 97.44 127 LEU A CA 1
ATOM 979 C C . LEU A 1 127 ? 15.720 3.912 -14.260 1.00 97.44 127 LEU A C 1
ATOM 981 O O . LEU A 1 127 ? 14.727 3.965 -13.542 1.00 97.44 127 LEU A O 1
ATOM 985 N N . ASN A 1 128 ? 16.450 2.801 -14.336 1.00 97.62 128 ASN A N 1
ATOM 986 C CA . ASN A 1 128 ? 16.109 1.611 -13.558 1.00 97.62 128 ASN A CA 1
ATOM 987 C C . ASN A 1 128 ? 16.216 1.847 -12.047 1.00 97.62 128 ASN A C 1
ATOM 989 O O . ASN A 1 128 ? 15.482 1.232 -11.275 1.00 97.62 128 ASN A O 1
ATOM 993 N N . THR A 1 129 ? 17.132 2.715 -11.622 1.00 98.38 129 THR A N 1
ATOM 994 C CA . THR A 1 129 ? 17.296 3.082 -10.213 1.00 98.38 129 THR A CA 1
ATOM 995 C C . THR A 1 129 ? 16.139 3.967 -9.760 1.00 98.38 129 THR A C 1
ATOM 997 O O . THR A 1 129 ? 15.487 3.638 -8.774 1.00 98.38 129 THR A O 1
ATOM 1000 N N . THR A 1 130 ? 15.785 4.997 -10.532 1.00 96.50 130 THR A N 1
ATOM 1001 C CA . THR A 1 130 ? 14.678 5.905 -10.200 1.00 96.50 130 THR A CA 1
ATOM 1002 C C . THR A 1 130 ? 13.323 5.201 -10.220 1.00 96.50 130 THR A C 1
ATOM 1004 O O . THR A 1 130 ? 12.491 5.461 -9.356 1.00 96.50 130 THR A O 1
ATOM 1007 N N . ILE A 1 131 ? 13.098 4.249 -11.134 1.00 97.06 131 ILE A N 1
ATOM 1008 C CA . ILE A 1 131 ? 11.886 3.412 -11.133 1.00 97.06 131 ILE A CA 1
ATOM 1009 C C . ILE A 1 131 ? 11.801 2.590 -9.843 1.00 97.06 131 ILE A C 1
ATOM 1011 O O . ILE A 1 131 ? 10.728 2.479 -9.252 1.00 97.06 131 ILE A O 1
ATOM 1015 N N . LYS A 1 132 ? 12.915 2.000 -9.391 1.00 97.56 132 LYS A N 1
ATOM 1016 C CA . LYS A 1 132 ? 12.943 1.239 -8.132 1.00 97.56 132 LYS A CA 1
ATOM 1017 C C . LYS A 1 132 ? 12.680 2.140 -6.930 1.00 97.56 132 LYS A C 1
ATOM 1019 O O . LYS A 1 132 ? 11.900 1.763 -6.063 1.00 97.56 132 LYS A O 1
ATOM 1024 N N . GLU A 1 133 ? 13.295 3.316 -6.894 1.00 97.81 133 GLU A N 1
ATOM 1025 C CA . GLU A 1 133 ? 13.085 4.302 -5.833 1.00 97.81 133 GLU A CA 1
ATOM 1026 C C . GLU A 1 133 ? 11.634 4.788 -5.801 1.00 97.81 133 GLU A C 1
ATOM 1028 O O . GLU A 1 133 ? 11.014 4.769 -4.744 1.00 97.81 133 GLU A O 1
ATOM 1033 N N . SER A 1 134 ? 11.052 5.121 -6.955 1.00 94.06 134 SER A N 1
ATOM 1034 C CA . SER A 1 134 ? 9.647 5.523 -7.068 1.00 94.06 134 SER A CA 1
ATOM 1035 C C . SER A 1 134 ? 8.698 4.425 -6.586 1.00 94.06 134 SER A C 1
ATOM 1037 O O . SER A 1 134 ? 7.802 4.704 -5.793 1.00 94.06 134 SER A O 1
ATOM 1039 N N . LYS A 1 135 ? 8.931 3.164 -6.975 1.00 96.69 135 LYS A N 1
ATOM 1040 C CA . LYS A 1 135 ? 8.145 2.022 -6.480 1.00 96.69 135 LYS A CA 1
ATOM 1041 C C . LYS A 1 135 ? 8.266 1.844 -4.968 1.00 96.69 135 LYS A C 1
ATOM 1043 O O . LYS A 1 135 ? 7.268 1.569 -4.313 1.00 96.69 135 LYS A O 1
ATOM 1048 N N . ASN A 1 136 ? 9.465 2.010 -4.415 1.00 97.50 136 ASN A N 1
ATOM 1049 C CA . ASN A 1 136 ? 9.686 1.920 -2.974 1.00 97.50 136 ASN A CA 1
ATOM 1050 C C . ASN A 1 136 ? 8.955 3.042 -2.220 1.00 97.50 136 ASN A C 1
ATOM 1052 O O . ASN A 1 136 ? 8.290 2.781 -1.224 1.00 97.50 136 ASN A O 1
ATOM 1056 N N . VAL A 1 137 ? 9.016 4.278 -2.724 1.00 96.19 137 VAL A N 1
ATOM 1057 C CA . VAL A 1 137 ? 8.274 5.413 -2.154 1.00 96.19 137 VAL A CA 1
ATOM 1058 C C . VAL A 1 137 ? 6.765 5.182 -2.245 1.00 96.19 137 VAL A C 1
ATOM 1060 O O . VAL A 1 137 ? 6.055 5.440 -1.277 1.00 96.19 137 VAL A O 1
ATOM 1063 N N . GLN A 1 138 ? 6.271 4.641 -3.362 1.00 96.19 138 GLN A N 1
ATOM 1064 C CA . GLN A 1 138 ? 4.856 4.305 -3.510 1.00 96.19 138 GLN A CA 1
ATOM 1065 C C . GLN A 1 138 ? 4.417 3.223 -2.516 1.00 96.19 138 GLN A C 1
ATOM 1067 O O . GLN A 1 138 ? 3.355 3.348 -1.916 1.00 96.19 138 GLN A O 1
ATOM 1072 N N . ALA A 1 139 ? 5.234 2.186 -2.305 1.00 93.62 139 ALA A N 1
ATOM 1073 C CA . ALA A 1 139 ? 4.954 1.153 -1.310 1.00 93.62 139 ALA A CA 1
ATOM 1074 C C . ALA A 1 139 ? 4.897 1.745 0.107 1.00 93.62 139 ALA A C 1
ATOM 1076 O O . ALA A 1 139 ? 3.925 1.526 0.820 1.00 93.62 139 ALA A O 1
ATOM 1077 N N . GLN A 1 140 ? 5.866 2.590 0.472 1.00 95.50 140 GLN A N 1
ATOM 1078 C CA . GLN A 1 140 ? 5.864 3.284 1.764 1.00 95.50 140 GLN A CA 1
ATOM 1079 C C . GLN A 1 140 ? 4.637 4.187 1.943 1.00 95.50 140 GLN A C 1
ATOM 1081 O O . GLN A 1 140 ? 4.067 4.249 3.031 1.00 95.50 140 GLN A O 1
ATOM 1086 N N . PHE A 1 141 ? 4.214 4.889 0.889 1.00 93.38 141 PHE A N 1
ATOM 1087 C CA . PHE A 1 141 ? 2.998 5.698 0.924 1.00 93.38 141 PHE A CA 1
ATOM 1088 C C . PHE A 1 141 ? 1.754 4.834 1.138 1.00 93.38 141 PHE A C 1
ATOM 1090 O O . PHE A 1 141 ? 0.904 5.179 1.959 1.00 93.38 141 PHE A O 1
ATOM 1097 N N . ASN A 1 142 ? 1.660 3.706 0.432 1.00 88.44 142 ASN A N 1
ATOM 1098 C CA . ASN A 1 142 ? 0.558 2.764 0.575 1.00 88.44 142 ASN A CA 1
ATOM 1099 C C . ASN A 1 142 ? 0.508 2.190 2.001 1.00 88.44 142 ASN A C 1
ATOM 1101 O O . ASN A 1 142 ? -0.549 2.220 2.620 1.00 88.44 142 ASN A O 1
ATOM 1105 N N . ASP A 1 143 ? 1.635 1.772 2.575 1.00 90.31 143 ASP A N 1
ATOM 1106 C CA . ASP A 1 143 ? 1.680 1.247 3.948 1.00 90.31 143 ASP A CA 1
ATOM 1107 C C . ASP A 1 143 ? 1.226 2.296 4.981 1.00 90.31 143 ASP A C 1
ATOM 1109 O O . ASP A 1 143 ? 0.442 2.005 5.888 1.00 90.31 143 ASP A O 1
ATOM 1113 N N . LEU A 1 144 ? 1.673 3.549 4.827 1.00 87.81 144 LEU A N 1
ATOM 1114 C CA . LEU A 1 144 ? 1.269 4.653 5.704 1.00 87.81 144 LEU A CA 1
ATOM 1115 C C . LEU A 1 144 ? -0.207 5.035 5.536 1.00 87.81 144 LEU A C 1
ATOM 1117 O O . LEU A 1 144 ? -0.860 5.389 6.520 1.00 87.81 144 LEU A O 1
ATOM 1121 N N . SER A 1 145 ? -0.732 4.993 4.311 1.00 87.44 145 SER A N 1
ATOM 1122 C CA . SER A 1 145 ? -2.142 5.295 4.036 1.00 87.44 145 SER A CA 1
ATOM 1123 C C . SER A 1 145 ? -3.061 4.206 4.581 1.00 87.44 145 SER A C 1
ATOM 1125 O O . SER A 1 145 ? -3.983 4.547 5.318 1.00 87.44 145 SER A O 1
ATOM 1127 N N . HIS A 1 146 ? -2.752 2.925 4.361 1.00 83.75 146 HIS A N 1
ATOM 1128 C CA . HIS A 1 146 ? -3.510 1.814 4.950 1.00 83.75 146 HIS A CA 1
ATOM 1129 C C . HIS A 1 146 ? -3.489 1.888 6.483 1.00 83.75 146 HIS A C 1
ATOM 1131 O O . HIS A 1 146 ? -4.543 1.862 7.115 1.00 83.75 146 HIS A O 1
ATOM 1137 N N . GLY A 1 147 ? -2.319 2.105 7.097 1.00 83.75 147 GLY 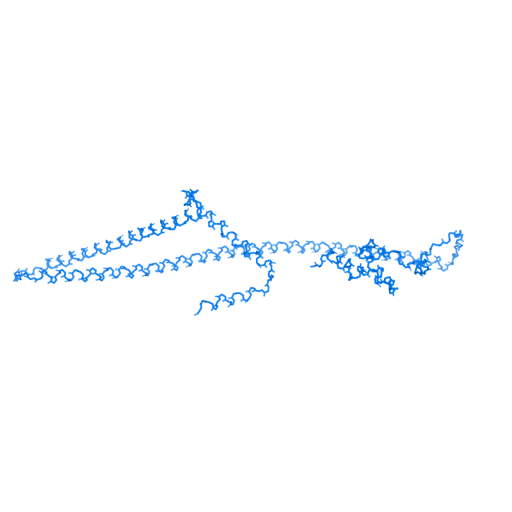A N 1
ATOM 1138 C CA . GLY A 1 147 ? -2.224 2.246 8.554 1.00 83.75 147 GLY A CA 1
ATOM 1139 C C . GLY A 1 147 ? -3.021 3.435 9.112 1.00 83.75 147 GLY A C 1
ATOM 1140 O O . GLY A 1 147 ? -3.605 3.349 10.196 1.00 83.75 147 GLY A O 1
ATOM 1141 N N . ARG A 1 148 ? -3.087 4.552 8.375 1.00 80.25 148 ARG A N 1
ATOM 1142 C CA . ARG A 1 148 ? -3.898 5.718 8.754 1.00 80.25 148 ARG A CA 1
ATOM 1143 C C . ARG A 1 148 ? -5.394 5.437 8.618 1.00 80.25 148 ARG A C 1
ATOM 1145 O O . ARG A 1 148 ? -6.149 5.795 9.521 1.00 80.25 148 ARG A O 1
ATOM 1152 N N . GLU A 1 149 ? -5.817 4.827 7.516 1.00 80.19 149 GLU A N 1
ATOM 1153 C CA . GLU A 1 149 ? -7.219 4.493 7.264 1.00 80.19 149 GLU A CA 1
ATOM 1154 C C . GLU A 1 149 ? -7.743 3.478 8.280 1.00 80.19 149 GLU A C 1
ATOM 1156 O O . GLU A 1 149 ? -8.808 3.695 8.856 1.00 80.19 149 GLU A O 1
ATOM 1161 N N . GLU A 1 150 ? -6.975 2.432 8.590 1.00 79.88 150 GLU A N 1
ATOM 1162 C CA . GLU A 1 150 ? -7.323 1.453 9.625 1.00 79.88 150 GLU A CA 1
ATOM 1163 C C . GLU A 1 150 ? -7.494 2.112 11.000 1.00 79.88 150 GLU A C 1
ATOM 1165 O O . GLU A 1 150 ? -8.468 1.848 11.714 1.00 79.88 150 GLU A O 1
ATOM 1170 N N . ALA A 1 151 ? -6.578 3.012 11.373 1.00 80.00 151 ALA A N 1
ATOM 1171 C CA . ALA A 1 151 ? -6.658 3.737 12.636 1.00 80.00 151 ALA A CA 1
ATOM 1172 C C . ALA A 1 151 ? -7.882 4.667 12.691 1.00 80.00 151 ALA A C 1
ATOM 1174 O O . ALA A 1 151 ? -8.573 4.720 13.712 1.00 80.00 151 ALA A O 1
ATOM 1175 N N . GLU A 1 152 ? -8.181 5.377 11.601 1.00 84.62 152 GLU A N 1
ATOM 1176 C CA . GLU A 1 152 ? -9.328 6.281 11.519 1.00 84.62 152 GLU A CA 1
ATOM 1177 C C . GLU A 1 152 ? -10.661 5.519 11.518 1.00 84.62 152 GLU A C 1
ATOM 1179 O O . GLU A 1 152 ? -11.588 5.891 12.242 1.00 84.62 152 GLU A O 1
ATOM 1184 N N . GLN A 1 153 ? -10.758 4.418 10.770 1.00 79.56 153 GLN A N 1
ATOM 1185 C CA . GLN A 1 153 ? -11.936 3.550 10.757 1.00 79.56 153 GLN A CA 1
ATOM 1186 C C . GLN A 1 153 ? -12.188 2.934 12.135 1.00 79.56 153 GLN A C 1
ATOM 1188 O O . GLN A 1 153 ? -13.319 2.964 12.629 1.00 79.56 153 GLN A O 1
ATOM 1193 N N . LYS A 1 154 ? -11.136 2.444 12.802 1.00 80.31 154 LYS A N 1
ATOM 1194 C CA . LYS A 1 154 ? -11.233 1.917 14.166 1.00 80.31 154 LYS A CA 1
ATOM 1195 C C . LYS A 1 154 ? -11.689 2.991 15.154 1.00 80.31 154 LYS A C 1
ATOM 1197 O O . LYS A 1 154 ? -12.604 2.738 15.935 1.00 80.31 154 LYS A O 1
ATOM 1202 N N . ALA A 1 155 ? -11.119 4.195 15.086 1.00 89.62 155 ALA A N 1
ATOM 1203 C CA . ALA A 1 155 ? -11.509 5.309 15.949 1.00 89.62 155 ALA A CA 1
ATOM 1204 C C . ALA A 1 155 ? -12.978 5.717 15.741 1.00 89.62 155 ALA A C 1
ATOM 1206 O O . ALA A 1 155 ? -13.720 5.870 16.714 1.00 89.62 155 ALA A O 1
ATOM 1207 N N . ARG A 1 156 ? -13.432 5.819 14.483 1.00 90.44 156 ARG A N 1
ATOM 1208 C CA . ARG A 1 156 ? -14.840 6.098 14.149 1.00 90.44 156 ARG A CA 1
ATOM 1209 C C . ARG A 1 156 ? -15.770 5.007 14.686 1.00 90.44 156 ARG A C 1
ATOM 1211 O O . ARG A 1 156 ? -16.808 5.322 15.269 1.00 90.44 156 ARG A O 1
ATOM 1218 N N . GLY A 1 157 ? -15.398 3.734 14.538 1.00 85.31 157 GLY A N 1
ATOM 1219 C CA . GLY A 1 157 ? -16.154 2.603 15.083 1.00 85.31 157 GLY A CA 1
ATOM 1220 C C . GLY A 1 157 ? -16.251 2.635 16.613 1.00 85.31 157 GLY A C 1
ATOM 1221 O O . GLY A 1 157 ? -17.338 2.466 17.173 1.00 85.31 157 GLY A O 1
ATOM 1222 N N . GLU A 1 158 ? -15.143 2.919 17.301 1.00 89.44 158 GLU A N 1
ATOM 1223 C CA . GLU A 1 158 ? -15.101 3.063 18.761 1.00 89.44 158 GLU A CA 1
ATOM 1224 C C . GLU A 1 158 ? -15.945 4.249 19.254 1.00 89.44 158 GLU A C 1
ATOM 1226 O O . GLU A 1 158 ? -16.662 4.127 20.255 1.00 89.44 158 GLU A O 1
ATOM 1231 N N . GLU A 1 159 ? -15.928 5.379 18.544 1.00 93.00 159 GLU A N 1
ATOM 1232 C CA . GLU A 1 159 ? -16.752 6.545 18.870 1.00 93.00 159 GLU A CA 1
ATOM 1233 C C . GLU A 1 159 ? -18.248 6.240 18.712 1.00 93.00 159 GLU A C 1
ATOM 1235 O O . GLU A 1 159 ? -19.040 6.511 19.624 1.00 93.00 159 GLU A O 1
ATOM 1240 N N . GLN A 1 160 ? -18.643 5.621 17.596 1.00 93.00 160 GLN A N 1
ATOM 1241 C CA . GLN A 1 160 ? -20.027 5.206 17.362 1.00 93.00 160 GLN A CA 1
ATOM 1242 C C . GLN A 1 160 ? -20.500 4.210 18.424 1.00 93.00 160 GLN A C 1
ATOM 1244 O O . GLN A 1 160 ? -21.572 4.391 19.012 1.00 93.00 160 GLN A O 1
ATOM 1249 N N . TYR A 1 161 ? -19.679 3.206 18.740 1.00 88.56 161 TYR A N 1
ATOM 1250 C CA . TYR A 1 161 ? -19.965 2.252 19.808 1.00 88.56 161 TYR A CA 1
ATOM 1251 C C . TYR A 1 161 ? -20.127 2.954 21.163 1.00 88.56 161 TYR A C 1
ATOM 1253 O O . TYR A 1 161 ? -21.084 2.690 21.894 1.00 88.56 161 TYR A O 1
ATOM 1261 N N . SER A 1 162 ? -19.242 3.899 21.491 1.00 92.06 162 SER A N 1
ATOM 1262 C CA . SER A 1 162 ? -19.315 4.695 22.721 1.00 92.06 162 SER A CA 1
ATOM 1263 C C . SER A 1 162 ? -20.598 5.528 22.790 1.00 92.06 162 SER A C 1
ATOM 1265 O O . SER A 1 162 ? -21.258 5.569 23.834 1.00 92.06 162 SER A O 1
ATOM 1267 N N . ARG A 1 163 ? -21.006 6.145 21.675 1.00 94.81 163 ARG A N 1
ATOM 1268 C CA . ARG A 1 163 ? -22.247 6.923 21.574 1.00 94.81 163 ARG A CA 1
ATOM 1269 C C . ARG A 1 163 ? -23.477 6.056 21.825 1.00 94.81 163 ARG A C 1
ATOM 1271 O O . ARG A 1 163 ? -24.285 6.393 22.691 1.00 94.81 163 ARG A O 1
ATOM 1278 N N . VAL A 1 164 ? -23.599 4.930 21.122 1.00 92.31 164 VAL A N 1
ATOM 1279 C CA . VAL A 1 164 ? -24.731 4.002 21.279 1.00 92.31 164 VAL A CA 1
ATOM 1280 C C . VAL A 1 164 ? -24.749 3.411 22.689 1.00 92.31 164 VAL A C 1
ATOM 1282 O O . VAL A 1 164 ? -25.793 3.368 23.339 1.00 92.31 164 VAL A O 1
ATOM 1285 N N . ARG A 1 165 ? -23.585 3.036 23.228 1.00 91.00 165 ARG A N 1
ATOM 1286 C CA . ARG A 1 165 ? -23.459 2.533 24.601 1.00 91.00 165 ARG A CA 1
ATOM 1287 C C . ARG A 1 165 ? -23.961 3.545 25.632 1.00 91.00 165 ARG A C 1
ATOM 1289 O O . ARG A 1 165 ? -24.686 3.157 26.547 1.0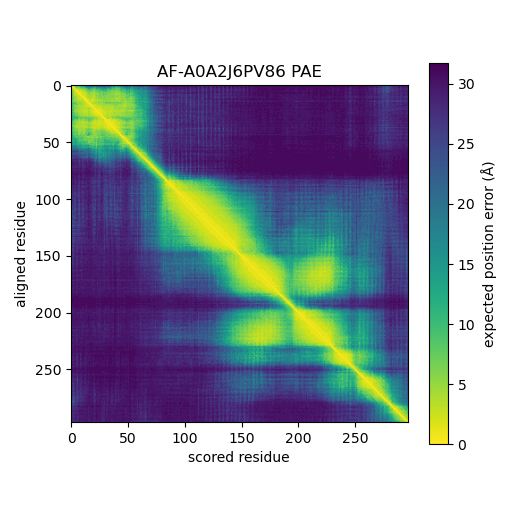0 91.00 165 ARG A O 1
ATOM 1296 N N . LYS A 1 166 ? -23.616 4.831 25.494 1.00 92.50 166 LYS A N 1
ATOM 1297 C CA . LYS A 1 166 ? -24.119 5.898 26.381 1.00 92.50 166 LYS A CA 1
ATOM 1298 C C . LYS A 1 166 ? -25.641 6.032 26.300 1.00 92.50 166 LYS A C 1
ATOM 1300 O O . LYS A 1 166 ? -26.284 6.146 27.340 1.00 92.50 166 LYS A O 1
ATOM 1305 N N . GLN A 1 167 ? -26.217 5.961 25.098 1.00 94.88 167 GLN A N 1
ATOM 1306 C CA . GLN A 1 167 ? -27.672 6.002 24.913 1.00 94.88 167 GLN A CA 1
ATOM 1307 C C . GLN A 1 167 ? -28.363 4.826 25.612 1.00 94.88 167 GLN A C 1
ATOM 1309 O O . GLN A 1 167 ? -29.291 5.038 26.390 1.00 94.88 167 GLN A O 1
ATOM 1314 N N . VAL A 1 168 ? -27.868 3.599 25.424 1.00 92.88 168 VAL A N 1
ATOM 1315 C CA . VAL A 1 168 ? -28.415 2.402 26.086 1.00 92.88 168 VAL A CA 1
ATOM 1316 C C . VAL A 1 168 ? -28.350 2.529 27.608 1.00 92.88 168 VAL A C 1
ATOM 1318 O O . VAL A 1 168 ? -29.339 2.258 28.285 1.00 92.88 168 VAL A O 1
ATOM 1321 N N . ILE A 1 169 ? -27.221 2.994 28.154 1.00 91.81 169 ILE A N 1
ATOM 1322 C CA . ILE A 1 169 ? -27.089 3.233 29.598 1.00 91.81 169 ILE A CA 1
ATOM 1323 C C . ILE A 1 169 ? -28.121 4.265 30.066 1.00 91.81 169 ILE A C 1
ATOM 1325 O O . ILE A 1 169 ? -28.806 4.009 31.052 1.00 91.81 169 ILE A O 1
ATOM 1329 N N . SER A 1 170 ? -28.292 5.383 29.350 1.00 92.38 170 SER A N 1
ATOM 1330 C CA . SER A 1 170 ? -29.273 6.408 29.737 1.00 92.38 170 SER A CA 1
ATOM 1331 C C . SER A 1 170 ? -30.714 5.891 29.735 1.00 92.38 170 SER A C 1
ATOM 1333 O O . SER A 1 170 ? -31.466 6.194 30.657 1.00 92.38 170 SER A O 1
ATOM 1335 N N . LEU A 1 171 ? -31.089 5.057 28.760 1.00 93.31 171 LEU A N 1
ATOM 1336 C CA . LEU A 1 171 ? -32.430 4.475 28.683 1.00 93.31 171 LEU A CA 1
ATOM 1337 C C . LEU A 1 171 ? -32.679 3.495 29.834 1.00 93.31 171 LEU A C 1
ATOM 1339 O O . LEU A 1 171 ? -33.734 3.531 30.464 1.00 93.31 171 LEU A O 1
ATOM 1343 N N . ILE A 1 172 ? -31.688 2.660 30.159 1.00 91.12 172 ILE A N 1
ATOM 1344 C CA . ILE A 1 172 ? -31.769 1.742 31.302 1.00 91.12 172 ILE A CA 1
ATOM 1345 C C . ILE A 1 172 ? -31.849 2.529 32.619 1.00 91.12 172 ILE A C 1
ATOM 1347 O O . ILE A 1 172 ? -32.612 2.173 33.518 1.00 91.12 172 ILE A O 1
ATOM 1351 N N . GLU A 1 173 ? -31.086 3.616 32.753 1.00 88.50 173 GLU A N 1
ATOM 1352 C CA . GLU A 1 173 ? -31.159 4.491 33.925 1.00 88.50 173 GLU A CA 1
ATOM 1353 C C . GLU A 1 173 ? -32.543 5.131 34.081 1.00 88.50 173 GLU A C 1
ATOM 1355 O O . GLU A 1 173 ? -33.084 5.101 35.191 1.00 88.50 173 GLU A O 1
ATOM 1360 N N . GLN A 1 174 ? -33.127 5.637 32.989 1.00 91.00 174 GLN A N 1
ATOM 1361 C CA . GLN A 1 174 ? -34.483 6.193 32.957 1.00 91.00 174 GLN A CA 1
ATOM 1362 C C . GLN A 1 174 ? -35.537 5.149 33.339 1.00 91.00 174 GLN A C 1
ATOM 1364 O O . GLN A 1 174 ? -36.368 5.409 34.209 1.00 91.00 174 GLN A O 1
ATOM 1369 N N . GLN A 1 175 ? -35.478 3.948 32.758 1.00 90.62 175 GLN A N 1
ATOM 1370 C CA . GLN A 1 175 ? -36.419 2.869 33.066 1.00 90.62 175 GLN A CA 1
ATOM 1371 C C . GLN A 1 175 ? -36.392 2.503 34.553 1.00 90.62 175 GLN A C 1
ATOM 1373 O O . GLN A 1 175 ? -37.429 2.431 35.211 1.00 90.62 175 GLN A O 1
ATOM 1378 N N . HIS A 1 176 ? -35.200 2.303 35.106 1.00 87.38 176 HIS A N 1
ATOM 1379 C CA . HIS A 1 176 ? -35.045 1.989 36.520 1.00 87.38 176 HIS A CA 1
ATOM 1380 C C . HIS A 1 176 ? -35.459 3.154 37.439 1.00 87.38 176 HIS A C 1
ATOM 1382 O O . HIS A 1 176 ? -35.935 2.917 38.545 1.00 87.38 176 HIS A O 1
ATOM 1388 N N . HIS A 1 177 ? -35.270 4.411 37.023 1.00 87.06 177 HIS A N 1
ATOM 1389 C CA . HIS A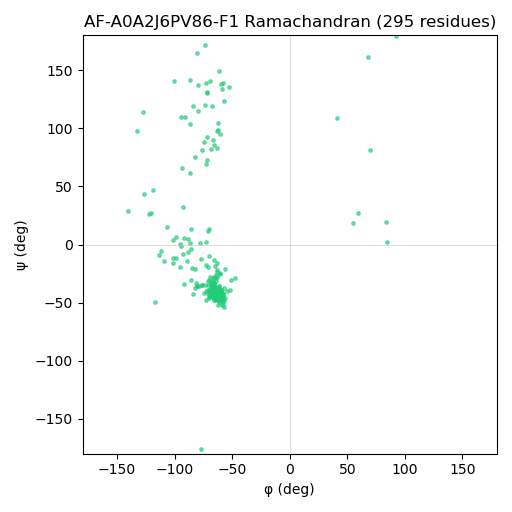 1 177 ? -35.736 5.571 37.788 1.00 87.06 177 HIS A CA 1
ATOM 1390 C C . HIS A 1 177 ? -37.266 5.581 37.916 1.00 87.06 177 HIS A C 1
ATOM 1392 O O . HIS A 1 177 ? -37.781 5.766 39.016 1.00 87.06 177 HIS A O 1
ATOM 1398 N N . ILE A 1 178 ? -37.982 5.280 36.827 1.00 88.81 178 ILE A N 1
ATOM 1399 C CA . ILE A 1 178 ? -39.447 5.146 36.828 1.00 88.81 178 ILE A CA 1
ATOM 1400 C C . ILE A 1 178 ? -39.896 4.007 37.757 1.00 88.81 178 ILE A C 1
ATOM 1402 O O . ILE A 1 178 ? -40.836 4.176 38.531 1.00 88.81 178 ILE A O 1
ATOM 1406 N N . GLN A 1 179 ? -39.210 2.859 37.723 1.00 88.50 179 GLN A N 1
ATOM 1407 C CA . GLN A 1 179 ? -39.532 1.713 38.585 1.00 88.50 179 GLN A CA 1
ATOM 1408 C C . GLN A 1 179 ? -39.348 2.019 40.076 1.00 88.50 179 GLN A C 1
ATOM 1410 O O . GLN A 1 179 ? -40.193 1.634 40.882 1.00 88.50 179 GLN A O 1
ATOM 1415 N N . LEU A 1 180 ? -38.274 2.726 40.444 1.00 84.25 180 LEU A N 1
ATOM 1416 C CA . LEU A 1 180 ? -38.051 3.148 41.829 1.00 84.25 180 LEU A CA 1
ATOM 1417 C C . LEU A 1 180 ? -39.125 4.134 42.296 1.00 84.25 180 LEU A C 1
ATOM 1419 O O . LEU A 1 180 ? -39.699 3.928 43.359 1.00 84.25 180 LEU A O 1
ATOM 1423 N N . HIS A 1 181 ? -39.460 5.138 41.480 1.00 83.31 181 HIS A N 1
ATOM 1424 C CA . HIS A 1 181 ? -40.523 6.089 41.817 1.00 83.31 181 HIS A CA 1
ATOM 1425 C C . HIS A 1 181 ? -41.887 5.414 42.012 1.00 83.31 181 HIS A C 1
ATOM 1427 O O . HIS A 1 181 ? -42.629 5.775 42.925 1.00 83.31 181 HIS A O 1
ATOM 1433 N N . ALA A 1 182 ? -42.215 4.414 41.190 1.00 84.00 182 ALA A N 1
ATOM 1434 C CA . ALA A 1 182 ? -43.443 3.636 41.351 1.00 84.00 182 ALA A CA 1
ATOM 1435 C C . ALA A 1 182 ? -43.454 2.819 42.661 1.00 84.00 182 ALA A C 1
ATOM 1437 O O . ALA A 1 182 ? -44.492 2.713 43.322 1.00 84.00 182 ALA A O 1
ATOM 1438 N N . ALA A 1 183 ? -42.304 2.268 43.062 1.00 80.94 183 ALA A N 1
ATOM 1439 C CA . ALA A 1 183 ? -42.161 1.529 44.315 1.00 80.94 183 ALA A CA 1
ATOM 1440 C C . ALA A 1 183 ? -42.266 2.447 45.546 1.00 80.94 183 ALA A C 1
ATOM 1442 O O . ALA A 1 183 ? -42.999 2.128 46.481 1.00 80.94 183 ALA A O 1
ATOM 1443 N N . GLU A 1 184 ? -41.609 3.610 45.526 1.00 75.50 184 GLU A N 1
ATOM 1444 C CA . GLU A 1 184 ? -41.662 4.605 46.609 1.00 75.50 184 GLU A CA 1
ATOM 1445 C C . GLU A 1 184 ? -43.078 5.156 46.814 1.00 75.50 184 GLU A C 1
ATOM 1447 O O . GLU A 1 184 ? -43.567 5.205 47.943 1.00 75.50 184 GLU A O 1
ATOM 1452 N N . GLY A 1 185 ? -43.782 5.492 45.726 1.00 68.06 185 GLY A N 1
ATOM 1453 C CA . GLY A 1 185 ? -45.173 5.954 45.789 1.00 68.06 185 GLY A CA 1
ATOM 1454 C C . GLY A 1 185 ? -46.135 4.924 46.396 1.00 68.06 185 GLY A C 1
ATOM 1455 O O . GLY A 1 185 ? -47.155 5.297 46.967 1.00 68.06 185 GLY A O 1
ATOM 1456 N N . SER A 1 186 ? -45.787 3.636 46.334 1.00 65.69 186 SER A N 1
ATOM 1457 C CA . SER A 1 186 ? -46.556 2.553 46.960 1.00 65.69 186 SER A CA 1
ATOM 1458 C C . SER A 1 186 ? -46.243 2.380 48.456 1.00 65.69 186 SER A C 1
ATOM 1460 O O . SER A 1 186 ? -47.053 1.814 49.188 1.00 65.69 186 SER A O 1
ATOM 1462 N N . GLN A 1 187 ? -45.082 2.856 48.924 1.00 65.25 187 GLN A N 1
ATOM 1463 C CA . GLN A 1 187 ? -44.593 2.686 50.300 1.00 65.25 187 GLN A CA 1
ATOM 1464 C C . GLN A 1 187 ? -44.777 3.930 51.189 1.00 65.25 187 GLN A C 1
ATOM 1466 O O . GLN A 1 187 ? -44.728 3.809 52.411 1.00 65.25 187 GLN A O 1
ATOM 1471 N N . ALA A 1 188 ? -45.042 5.109 50.617 1.00 57.53 188 ALA A N 1
ATOM 1472 C CA . ALA A 1 188 ? -45.104 6.394 51.328 1.00 57.53 188 ALA A CA 1
ATOM 1473 C C . ALA A 1 188 ? -46.312 6.604 52.282 1.00 57.53 188 ALA A C 1
ATOM 1475 O O . ALA A 1 188 ? -46.539 7.716 52.752 1.00 57.53 188 ALA A O 1
ATOM 1476 N N . ASN A 1 189 ? -47.069 5.560 52.634 1.00 56.47 189 ASN A N 1
ATOM 1477 C CA . ASN A 1 189 ? -48.252 5.649 53.508 1.00 56.47 189 ASN A CA 1
ATOM 1478 C C . ASN A 1 189 ? -47.960 5.406 55.008 1.00 56.47 189 ASN A C 1
ATOM 1480 O O . ASN A 1 189 ? -48.811 4.883 55.726 1.00 56.47 189 ASN A O 1
ATOM 1484 N N . GLY A 1 190 ? -46.775 5.770 55.512 1.00 57.84 190 GLY A N 1
ATOM 1485 C CA . GLY A 1 190 ? -46.357 5.452 56.885 1.00 57.84 190 GLY A CA 1
ATOM 1486 C C . GLY A 1 190 ? -45.762 6.619 57.675 1.00 57.84 190 GLY A C 1
ATOM 1487 O O . GLY A 1 190 ? -44.578 6.888 57.555 1.00 57.84 190 GLY A O 1
ATOM 1488 N N . HIS A 1 191 ? -46.602 7.247 58.506 1.00 51.84 191 HIS A N 1
ATOM 1489 C CA . HIS A 1 191 ? -46.328 7.920 59.794 1.00 51.84 191 HIS A CA 1
ATOM 1490 C C . HIS A 1 191 ? -45.055 8.796 59.952 1.00 51.84 191 HIS A C 1
ATOM 1492 O O . HIS A 1 191 ? -43.949 8.298 60.138 1.00 51.84 191 HIS A O 1
ATOM 1498 N N . LEU A 1 192 ? -45.247 10.123 60.020 1.00 53.47 192 LEU A N 1
ATOM 1499 C CA . LEU A 1 192 ? -44.219 11.116 60.368 1.00 53.47 192 LEU A CA 1
ATOM 1500 C C . LEU A 1 192 ? -44.216 11.386 61.883 1.00 53.47 192 LEU A C 1
ATOM 1502 O O . LEU A 1 192 ? -45.124 12.048 62.385 1.00 53.47 192 LEU A O 1
ATOM 1506 N N . ASN A 1 193 ? -43.179 10.939 62.595 1.00 55.59 193 ASN A N 1
ATOM 1507 C CA . ASN A 1 193 ? -42.861 11.455 63.929 1.00 55.59 193 ASN A CA 1
ATOM 1508 C C . ASN A 1 193 ? -41.815 12.566 63.794 1.00 55.59 193 ASN A C 1
ATOM 1510 O O . ASN A 1 193 ? -40.668 12.319 63.438 1.00 55.59 193 ASN A O 1
ATOM 1514 N N . ALA A 1 194 ? -42.245 13.800 64.050 1.00 56.62 194 ALA A N 1
ATOM 1515 C CA . ALA A 1 194 ? -41.443 15.016 63.965 1.00 56.62 194 ALA A CA 1
ATOM 1516 C C . ALA A 1 194 ? -40.694 15.287 65.283 1.00 56.62 194 ALA A C 1
ATOM 1518 O O . ALA A 1 194 ? -40.951 16.291 65.948 1.00 56.62 194 ALA A O 1
ATOM 1519 N N . ALA A 1 195 ? -39.806 14.381 65.689 1.00 57.22 195 ALA A N 1
ATOM 1520 C CA . ALA A 1 195 ? -38.975 14.574 66.874 1.00 57.22 195 ALA A CA 1
ATOM 1521 C C . ALA A 1 195 ? -37.496 14.357 66.523 1.00 57.22 195 ALA A C 1
ATOM 1523 O O . ALA A 1 195 ? -37.104 13.249 66.179 1.00 57.22 195 ALA A O 1
ATOM 1524 N N . GLU A 1 196 ? -36.738 15.454 66.627 1.00 63.09 196 GLU A N 1
ATOM 1525 C CA . GLU A 1 196 ? -35.273 15.583 66.530 1.00 63.09 196 GLU A CA 1
ATOM 1526 C C . GLU A 1 196 ? -34.654 15.358 65.133 1.00 63.09 196 GLU A C 1
ATOM 1528 O O . GLU A 1 196 ? -34.104 14.313 64.818 1.00 63.09 196 GLU A O 1
ATOM 1533 N N . ASP A 1 197 ? -34.708 16.402 64.292 1.00 66.94 197 ASP A N 1
ATOM 1534 C CA . ASP A 1 197 ? -34.005 16.471 62.998 1.00 66.94 197 ASP A CA 1
ATOM 1535 C C . AS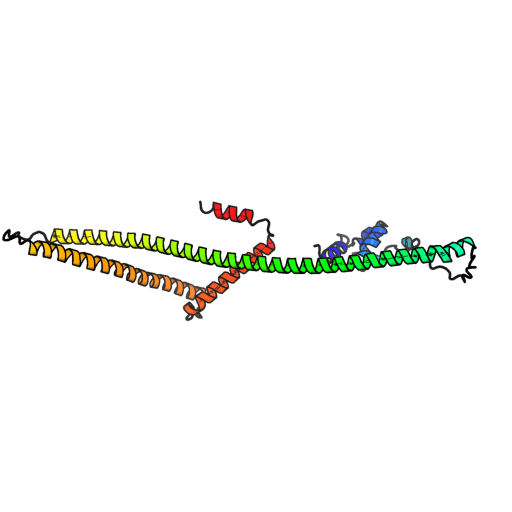P A 1 197 ? -32.502 16.756 63.215 1.00 66.94 197 ASP A C 1
ATOM 1537 O O . ASP A 1 197 ? -32.059 17.908 63.151 1.00 66.94 197 ASP A O 1
ATOM 1541 N N . ASP A 1 198 ? -31.711 15.724 63.530 1.00 83.62 198 ASP A N 1
ATOM 1542 C CA . ASP A 1 198 ? -30.257 15.852 63.678 1.00 83.62 198 ASP A CA 1
ATOM 1543 C C . ASP A 1 198 ? -29.561 16.059 62.317 1.00 83.62 198 ASP A C 1
ATOM 1545 O O . ASP A 1 198 ? -29.773 15.343 61.329 1.00 83.62 198 ASP A O 1
ATOM 1549 N N . LEU A 1 199 ? -28.677 17.059 62.248 1.00 84.94 199 LEU A N 1
ATOM 1550 C CA . LEU A 1 199 ? -27.980 17.414 61.011 1.00 84.94 199 LEU A CA 1
ATOM 1551 C C . LEU A 1 199 ? -27.040 16.288 60.551 1.00 84.94 199 LEU A C 1
ATOM 1553 O O . LEU A 1 199 ? -26.869 16.092 59.343 1.00 84.94 199 LEU A O 1
ATOM 1557 N N . ALA A 1 200 ? -26.431 15.545 61.483 1.00 84.50 200 ALA A N 1
ATOM 1558 C CA . ALA A 1 200 ? -25.543 14.442 61.130 1.00 84.50 200 ALA A CA 1
ATOM 1559 C C . ALA A 1 200 ? -26.330 13.259 60.547 1.00 84.50 200 ALA A C 1
ATOM 1561 O O . ALA A 1 200 ? -25.898 12.687 59.539 1.00 84.50 200 ALA A O 1
ATOM 1562 N N . GLU A 1 201 ? -27.510 12.958 61.095 1.00 85.25 201 GLU A N 1
ATOM 1563 C CA . GLU A 1 201 ? -28.433 11.964 60.537 1.00 85.25 201 GLU A CA 1
ATOM 1564 C C . GLU A 1 201 ? -28.885 12.330 59.120 1.00 85.25 201 GLU A C 1
ATOM 1566 O O . GLU A 1 201 ? -28.769 11.508 58.210 1.00 85.25 201 GLU A O 1
ATOM 1571 N N . ARG A 1 202 ? -29.278 13.584 58.862 1.00 84.12 202 ARG A N 1
ATOM 1572 C CA . ARG A 1 202 ? -29.629 14.044 57.504 1.00 84.12 202 ARG A CA 1
ATOM 1573 C C . ARG A 1 202 ? -28.489 13.899 56.503 1.00 84.12 202 ARG A C 1
ATOM 1575 O O . ARG A 1 202 ? -28.702 13.481 55.364 1.00 84.12 202 ARG A O 1
ATOM 1582 N N . VAL A 1 203 ? -27.266 14.244 56.905 1.00 87.88 203 VAL A N 1
ATOM 1583 C CA . VAL A 1 203 ? -26.084 14.099 56.043 1.00 87.88 203 VAL A CA 1
ATOM 1584 C C . VAL A 1 203 ? -25.783 12.621 55.775 1.00 87.88 203 VAL A C 1
ATOM 1586 O O . VAL A 1 203 ? -25.421 12.269 54.649 1.00 87.88 203 VAL A O 1
ATOM 1589 N N . MET A 1 204 ? -25.946 11.745 56.768 1.00 88.44 204 MET A N 1
ATOM 1590 C CA . MET A 1 204 ? -25.780 10.299 56.604 1.00 88.44 204 MET A CA 1
ATOM 1591 C C . MET A 1 204 ? -26.847 9.717 55.665 1.00 88.44 204 MET A C 1
ATOM 1593 O O . MET A 1 204 ? -26.503 9.022 54.704 1.00 88.44 204 MET A O 1
ATOM 1597 N N . LEU A 1 205 ? -28.114 10.075 55.884 1.00 84.94 205 LEU A N 1
ATOM 1598 C CA . LEU A 1 205 ? -29.262 9.675 55.071 1.00 84.94 205 LEU A CA 1
ATOM 1599 C C . LEU A 1 205 ? -29.201 10.215 53.643 1.00 84.94 205 LEU A C 1
ATOM 1601 O O . LEU A 1 205 ? -29.739 9.577 52.752 1.00 84.94 205 LEU A O 1
ATOM 1605 N N . ALA A 1 206 ? -28.528 11.338 53.382 1.00 85.50 206 ALA A N 1
ATOM 1606 C CA . ALA A 1 206 ? -28.266 11.806 52.019 1.00 85.50 206 ALA A CA 1
ATOM 1607 C C . ALA A 1 206 ? -27.093 11.055 51.357 1.00 85.50 206 ALA A C 1
ATOM 1609 O O . ALA A 1 206 ? -27.109 10.773 50.155 1.00 85.50 206 ALA A O 1
ATOM 1610 N N . LYS A 1 207 ? -26.058 10.702 52.132 1.00 89.75 207 LYS A N 1
ATOM 1611 C CA . LYS A 1 207 ? -24.878 9.979 51.629 1.00 89.75 207 LYS A CA 1
ATOM 1612 C C . LYS A 1 207 ? -25.184 8.528 51.265 1.00 89.75 207 LYS A C 1
ATOM 1614 O O . LYS A 1 207 ? -24.707 8.064 50.231 1.00 89.75 207 LYS A O 1
ATOM 1619 N N . MET A 1 208 ? -25.957 7.818 52.084 1.00 91.12 208 MET A N 1
ATOM 1620 C CA . MET A 1 208 ? -26.267 6.397 51.889 1.00 91.12 208 MET A CA 1
ATOM 1621 C C . MET A 1 208 ? -26.958 6.086 50.539 1.00 91.12 208 MET A C 1
ATOM 1623 O O . MET A 1 208 ? -26.418 5.281 49.778 1.00 91.12 208 MET A O 1
ATOM 1627 N N . PRO A 1 209 ? -28.060 6.754 50.144 1.00 86.38 209 PRO A N 1
ATOM 1628 C CA . PRO A 1 209 ? -28.686 6.546 48.842 1.00 86.38 209 PRO A CA 1
ATOM 1629 C C . PRO A 1 209 ? -27.783 6.989 47.690 1.00 86.38 209 PRO A C 1
ATOM 1631 O O . PRO A 1 209 ? -27.780 6.337 46.654 1.00 86.38 209 PRO A O 1
ATOM 1634 N N . ASN A 1 210 ? -26.952 8.025 47.850 1.00 88.62 210 ASN A N 1
ATOM 1635 C CA . ASN A 1 210 ? -25.981 8.395 46.815 1.00 88.62 210 ASN A CA 1
ATOM 1636 C C . ASN A 1 210 ? -24.932 7.286 46.583 1.00 88.62 210 ASN A C 1
ATOM 1638 O O . ASN A 1 210 ? -24.556 6.995 45.446 1.00 88.62 210 ASN A O 1
ATOM 1642 N N . GLN A 1 211 ? -24.476 6.621 47.650 1.00 92.06 211 GLN A N 1
ATOM 1643 C CA . GLN A 1 211 ? -23.594 5.457 47.536 1.00 92.06 211 GLN A CA 1
ATOM 1644 C C . GLN A 1 211 ? -24.291 4.287 46.832 1.00 92.06 211 GLN A C 1
ATOM 1646 O O . GLN A 1 211 ? -23.698 3.695 45.928 1.00 92.06 211 GLN A O 1
ATOM 1651 N N . GLU A 1 212 ? -25.541 3.986 47.187 1.00 89.06 212 GLU A N 1
ATOM 1652 C CA . GLU A 1 212 ? -26.325 2.931 46.532 1.00 89.06 212 GLU A CA 1
ATOM 1653 C C . GLU A 1 212 ? -26.619 3.244 45.058 1.00 89.06 212 GLU A C 1
ATOM 1655 O O . GLU A 1 212 ? -26.457 2.381 44.194 1.00 89.06 212 GLU A O 1
ATOM 1660 N N . GLN A 1 213 ? -26.928 4.498 44.719 1.00 86.69 213 GLN A N 1
ATOM 1661 C CA . GLN A 1 213 ? -27.079 4.940 43.329 1.00 86.69 213 GLN A CA 1
ATOM 1662 C C . GLN A 1 213 ? -25.778 4.754 42.539 1.00 86.69 213 GLN A C 1
ATOM 1664 O O . GLN A 1 213 ? -25.798 4.241 41.420 1.00 86.69 213 GLN A O 1
ATOM 1669 N N . ASN A 1 214 ? -24.624 5.092 43.120 1.00 89.19 214 ASN A N 1
ATOM 1670 C CA . ASN A 1 214 ? -23.328 4.876 42.474 1.00 89.19 214 ASN A CA 1
ATOM 1671 C C . ASN A 1 214 ? -23.011 3.388 42.272 1.00 89.19 214 ASN A C 1
ATOM 1673 O O . ASN A 1 214 ? -22.495 3.013 41.216 1.00 89.19 214 ASN A O 1
ATOM 1677 N N . LYS A 1 215 ? -23.339 2.526 43.244 1.00 91.94 215 LYS A N 1
ATOM 1678 C CA . LYS A 1 215 ? -23.225 1.066 43.089 1.00 91.94 215 LYS A CA 1
ATOM 1679 C C . LYS A 1 215 ? -24.119 0.568 41.955 1.00 91.94 215 LYS A C 1
ATOM 1681 O O . LYS A 1 215 ? -23.643 -0.163 41.091 1.00 91.94 215 LYS A O 1
ATOM 1686 N N . ARG A 1 216 ? -25.374 1.024 41.895 1.00 88.56 216 ARG A N 1
ATOM 1687 C CA . ARG A 1 216 ? -26.309 0.668 40.821 1.00 88.56 216 ARG A CA 1
ATOM 1688 C C . ARG A 1 216 ? -25.789 1.099 39.449 1.00 88.56 216 ARG A C 1
ATOM 1690 O O . ARG A 1 216 ? -25.812 0.292 38.525 1.00 88.56 216 ARG A O 1
ATOM 1697 N N . ARG A 1 217 ? -25.280 2.329 39.302 1.00 88.44 217 ARG A N 1
ATOM 1698 C CA . ARG A 1 217 ? -24.685 2.814 38.040 1.00 88.44 217 ARG A CA 1
ATOM 1699 C C . ARG A 1 217 ? -23.524 1.929 37.576 1.00 88.44 217 ARG A C 1
ATOM 1701 O O . ARG A 1 217 ? -23.451 1.590 36.396 1.00 88.44 217 ARG A O 1
ATOM 1708 N N . LYS A 1 218 ? -22.654 1.502 38.501 1.00 92.19 218 LYS A N 1
ATOM 1709 C CA . LYS A 1 218 ? -21.582 0.534 38.203 1.00 92.19 218 LYS A CA 1
ATOM 1710 C C . LYS A 1 218 ? -22.157 -0.799 37.716 1.00 92.19 218 LYS A C 1
ATOM 1712 O O . LYS A 1 218 ? -21.760 -1.267 36.653 1.00 92.19 218 LYS A O 1
ATOM 1717 N N . LEU A 1 219 ? -23.152 -1.337 38.426 1.00 92.56 219 LEU A N 1
ATOM 1718 C CA . LEU A 1 219 ? -23.815 -2.594 38.067 1.00 92.56 219 LEU A CA 1
ATOM 1719 C C . LEU A 1 219 ? -24.484 -2.539 36.686 1.00 92.56 219 LEU A C 1
ATOM 1721 O O . LEU A 1 219 ? -24.382 -3.494 35.925 1.00 92.56 219 LEU A O 1
ATOM 1725 N N . VAL A 1 220 ? -25.130 -1.422 36.329 1.00 91.75 220 VAL A N 1
ATOM 1726 C CA . VAL A 1 220 ? -25.704 -1.218 34.985 1.00 91.75 220 VAL A CA 1
ATOM 1727 C C . VAL A 1 220 ? -24.603 -1.223 33.927 1.00 91.75 220 VAL A C 1
ATOM 1729 O O . VAL A 1 220 ? -24.754 -1.851 32.879 1.00 91.75 220 VAL A O 1
ATOM 1732 N N . GLY A 1 221 ? -23.478 -0.563 34.206 1.00 89.50 221 GLY A N 1
ATOM 1733 C CA . GLY A 1 221 ? -22.313 -0.580 33.328 1.00 89.50 221 GLY A CA 1
ATOM 1734 C C . GLY A 1 221 ? -21.791 -1.994 33.071 1.00 89.50 221 GLY A C 1
ATOM 1735 O O . GLY A 1 221 ? -21.475 -2.324 31.928 1.00 89.50 221 GLY A O 1
ATOM 1736 N N . ASP A 1 222 ? -21.731 -2.830 34.105 1.00 91.00 222 ASP A N 1
ATOM 1737 C CA . ASP A 1 222 ? -21.265 -4.214 33.997 1.00 91.00 222 ASP A CA 1
ATOM 1738 C C . ASP A 1 222 ? -22.313 -5.135 33.362 1.00 91.00 222 ASP A C 1
ATOM 1740 O O . ASP A 1 222 ? -21.961 -5.978 32.541 1.00 91.00 222 ASP A O 1
ATOM 1744 N N . PHE A 1 223 ? -23.602 -4.907 33.621 1.00 89.81 223 PHE A N 1
ATOM 1745 C CA . PHE A 1 223 ? -24.699 -5.600 32.948 1.00 89.81 223 PHE A CA 1
ATOM 1746 C C . PHE A 1 223 ? -24.686 -5.358 31.436 1.00 89.81 223 PHE A C 1
ATOM 1748 O O . PHE A 1 223 ? -24.789 -6.307 30.662 1.00 89.81 223 PHE A O 1
ATOM 1755 N N . VAL A 1 224 ? -24.512 -4.108 30.992 1.00 90.12 224 VAL A N 1
ATOM 1756 C CA . VAL A 1 224 ? -24.440 -3.782 29.558 1.00 90.12 224 VAL A CA 1
ATOM 1757 C C . VAL A 1 224 ? -23.240 -4.469 28.898 1.00 90.12 224 VAL A C 1
ATOM 1759 O O . VAL A 1 224 ? -23.391 -5.002 27.800 1.00 90.12 224 VAL A O 1
ATOM 1762 N N . LYS A 1 225 ? -22.079 -4.530 29.569 1.00 87.81 225 LYS A N 1
ATOM 1763 C CA . LYS A 1 225 ? -20.900 -5.272 29.075 1.00 87.81 225 LYS A CA 1
ATOM 1764 C C . LYS A 1 225 ? -21.149 -6.783 29.019 1.00 87.81 225 LYS A C 1
ATOM 1766 O O . LYS A 1 225 ? -20.821 -7.432 28.033 1.00 87.81 225 LYS A O 1
ATOM 1771 N N . ALA A 1 226 ? -21.732 -7.363 30.066 1.00 87.69 226 ALA A N 1
ATOM 1772 C CA . ALA A 1 226 ? -22.037 -8.791 30.097 1.00 87.69 226 ALA A CA 1
ATOM 1773 C C . ALA A 1 226 ? -23.037 -9.160 28.991 1.00 87.69 226 ALA A C 1
ATOM 1775 O O . ALA A 1 226 ? -22.853 -10.139 28.271 1.00 87.69 226 ALA A O 1
ATOM 1776 N N . ARG A 1 227 ? -24.058 -8.321 28.793 1.00 85.00 227 ARG A N 1
ATOM 1777 C CA . ARG A 1 227 ? -25.070 -8.494 27.751 1.00 85.00 227 ARG A CA 1
ATOM 1778 C C . ARG A 1 227 ? -24.507 -8.293 26.344 1.00 85.00 227 ARG A C 1
ATOM 1780 O O . ARG A 1 227 ? -24.942 -8.997 25.436 1.00 85.00 227 ARG A O 1
ATOM 1787 N N . SER A 1 228 ? -23.531 -7.399 26.148 1.00 82.00 228 SER A N 1
ATOM 1788 C CA . SER A 1 228 ? -22.841 -7.293 24.857 1.00 82.00 228 SER A CA 1
ATOM 1789 C C . SER A 1 228 ? -22.066 -8.570 24.535 1.00 82.00 228 SER A C 1
ATOM 1791 O O . SER A 1 228 ? -22.158 -9.060 23.417 1.00 82.00 228 SER A O 1
ATOM 1793 N N . ILE A 1 229 ? -21.371 -9.153 25.516 1.00 81.31 229 ILE A N 1
ATOM 1794 C CA . ILE A 1 229 ? -20.620 -10.407 25.334 1.00 81.31 229 ILE A CA 1
ATOM 1795 C C . ILE A 1 229 ? -21.575 -11.576 25.041 1.00 81.31 229 ILE A C 1
ATOM 1797 O O . ILE A 1 229 ? -21.365 -12.320 24.086 1.00 81.31 229 ILE A O 1
ATOM 1801 N N . ALA A 1 230 ? -22.664 -11.699 25.803 1.00 80.19 230 ALA A N 1
ATOM 1802 C CA . ALA A 1 230 ? -23.652 -12.761 25.614 1.00 80.19 230 ALA A CA 1
ATOM 1803 C C . ALA A 1 230 ? -24.365 -12.676 24.250 1.00 80.19 230 ALA A C 1
ATOM 1805 O O . ALA A 1 230 ? -24.540 -13.687 23.575 1.00 80.19 230 ALA A O 1
ATOM 1806 N N . SER A 1 231 ? -24.724 -11.466 23.800 1.00 66.62 231 SER A N 1
ATOM 1807 C CA . SER A 1 231 ? -25.398 -11.274 22.509 1.00 66.62 231 SER A CA 1
ATOM 1808 C C . SER A 1 231 ? -24.493 -11.547 21.304 1.00 66.62 231 SER A C 1
ATOM 1810 O O . SER A 1 231 ? -24.997 -11.961 20.257 1.00 66.62 231 SER A O 1
ATOM 1812 N N . VAL A 1 232 ? -23.184 -11.303 21.423 1.00 66.25 232 VAL A N 1
ATOM 1813 C CA . VAL A 1 232 ? -22.210 -11.652 20.376 1.00 66.25 232 VAL A CA 1
ATOM 1814 C C . VAL A 1 232 ? -22.082 -13.173 20.252 1.00 66.25 232 VAL A C 1
ATOM 1816 O O . VAL A 1 232 ? -21.987 -13.674 19.133 1.00 66.25 232 VAL A O 1
ATOM 1819 N N . GLY A 1 233 ? -22.184 -13.907 21.367 1.00 68.56 233 GLY A N 1
ATOM 1820 C CA . GLY A 1 233 ? -22.223 -15.371 21.382 1.00 68.56 233 GLY A CA 1
ATOM 1821 C C . GLY A 1 233 ? -23.365 -15.942 20.539 1.00 68.56 233 GLY A C 1
ATOM 1822 O O . GLY A 1 233 ? -23.112 -16.693 19.607 1.00 68.56 233 GLY A O 1
ATOM 1823 N N . GLU A 1 234 ? -24.611 -15.519 20.766 1.00 74.06 234 GLU A N 1
ATOM 1824 C CA . GLU A 1 234 ? -25.778 -16.086 20.062 1.00 74.06 234 GLU A CA 1
ATOM 1825 C C . GLU A 1 234 ? -25.762 -15.849 18.543 1.00 74.06 234 GLU A C 1
ATOM 1827 O O . GLU A 1 234 ? -26.060 -16.754 17.762 1.00 74.06 234 GLU A O 1
ATOM 1832 N N . LYS A 1 235 ? -25.399 -14.640 18.090 1.00 74.19 235 LYS A N 1
ATOM 1833 C CA . LYS A 1 235 ? -25.299 -14.349 16.648 1.00 74.19 235 LYS A CA 1
ATOM 1834 C C . LYS A 1 235 ? -24.076 -15.008 16.020 1.00 74.19 235 LYS A C 1
ATOM 1836 O O . LYS A 1 235 ? -24.188 -15.538 14.917 1.00 74.19 235 LYS A O 1
ATOM 1841 N N . GLY A 1 236 ? -22.941 -15.016 16.720 1.00 70.00 236 GLY A N 1
ATOM 1842 C CA . GLY A 1 236 ? -21.740 -15.732 16.292 1.00 70.00 236 GLY A CA 1
ATOM 1843 C C . GLY A 1 236 ? -22.002 -17.230 16.127 1.00 70.00 236 GLY A C 1
ATOM 1844 O O . GLY A 1 236 ? -21.606 -17.816 15.125 1.00 70.00 236 GLY A O 1
ATOM 1845 N N . ASP A 1 237 ? -22.763 -17.829 17.044 1.00 71.75 237 ASP A N 1
ATOM 1846 C CA . ASP A 1 237 ? -23.198 -19.224 16.969 1.00 71.75 237 ASP A CA 1
ATOM 1847 C C . ASP A 1 237 ? -24.107 -19.475 15.756 1.00 71.75 237 ASP A C 1
ATOM 1849 O O . ASP A 1 237 ? -23.984 -20.507 15.094 1.00 71.75 237 ASP A O 1
ATOM 1853 N N . MET A 1 238 ? -25.004 -18.538 15.427 1.00 75.81 238 MET A N 1
ATOM 1854 C CA . MET A 1 238 ? -25.851 -18.637 14.232 1.00 75.81 238 MET A CA 1
ATOM 1855 C C . MET A 1 238 ? -25.042 -18.560 12.935 1.00 75.81 238 MET A C 1
ATOM 1857 O O . MET A 1 238 ? -25.269 -19.378 12.043 1.00 75.81 238 MET A O 1
ATOM 1861 N N . PHE A 1 239 ? -24.082 -17.636 12.831 1.00 74.50 239 PHE A N 1
ATOM 1862 C CA . PHE A 1 239 ? -23.185 -17.572 11.674 1.00 74.50 239 PHE A CA 1
ATOM 1863 C C . PHE A 1 239 ? -22.321 -18.830 11.565 1.00 74.50 239 PHE A C 1
ATOM 1865 O O . PHE A 1 239 ? -22.223 -19.396 10.479 1.00 74.50 239 PHE A O 1
ATOM 1872 N N . ARG A 1 240 ? -21.798 -19.351 12.684 1.00 72.81 240 ARG A N 1
ATOM 1873 C CA . ARG A 1 240 ? -21.068 -20.629 12.714 1.00 72.81 240 ARG A CA 1
ATOM 1874 C C . ARG A 1 240 ? -21.926 -21.791 12.214 1.00 72.81 240 ARG A C 1
ATOM 1876 O O . ARG A 1 240 ? -21.471 -22.576 11.388 1.00 72.81 240 ARG A O 1
ATOM 1883 N N . ARG A 1 241 ? -23.195 -21.874 12.631 1.00 76.88 241 ARG A N 1
ATOM 1884 C CA . ARG A 1 241 ? -24.145 -22.885 12.127 1.00 76.88 241 ARG A CA 1
ATOM 1885 C C . ARG A 1 241 ? -24.459 -22.718 10.641 1.00 76.88 241 ARG A C 1
ATOM 1887 O O . ARG A 1 241 ? -24.596 -23.721 9.946 1.00 76.88 241 ARG A O 1
ATOM 1894 N N . LEU A 1 242 ? -24.589 -21.483 10.153 1.00 79.25 242 LEU A N 1
ATOM 1895 C CA . LEU A 1 242 ? -24.828 -21.207 8.736 1.00 79.25 242 LEU A CA 1
ATOM 1896 C C . LEU A 1 242 ? -23.625 -21.632 7.885 1.00 79.25 242 LEU A C 1
ATOM 1898 O O . LEU A 1 242 ? -23.811 -22.315 6.884 1.00 79.25 242 LEU A O 1
ATOM 1902 N N . LEU A 1 243 ? -22.410 -21.293 8.323 1.00 72.25 243 LEU A N 1
ATOM 1903 C CA . LEU A 1 243 ? -21.162 -21.691 7.671 1.00 72.25 243 LEU A CA 1
ATOM 1904 C C . LEU A 1 243 ? -21.003 -23.215 7.661 1.00 72.25 243 LEU A C 1
ATOM 1906 O O . LEU A 1 243 ? -20.787 -23.787 6.600 1.00 72.25 243 LEU A O 1
ATOM 1910 N N . LEU A 1 244 ? -21.235 -23.887 8.795 1.00 72.75 244 LEU A N 1
ATOM 1911 C CA . LEU A 1 244 ? -21.256 -25.356 8.877 1.00 72.75 244 LEU A CA 1
ATOM 1912 C C . LEU A 1 244 ? -22.275 -25.984 7.914 1.00 72.75 244 LEU A C 1
ATOM 1914 O O . LEU A 1 244 ? -22.020 -27.034 7.330 1.00 72.75 244 LEU A O 1
ATOM 1918 N N . LYS A 1 245 ? -23.440 -25.352 7.735 1.00 79.25 245 LYS A N 1
ATOM 1919 C CA . LYS A 1 245 ? -24.489 -25.842 6.832 1.00 79.25 245 LYS A CA 1
ATOM 1920 C C . LYS A 1 245 ? -24.173 -25.587 5.355 1.00 79.25 245 LYS A C 1
ATOM 1922 O O . LYS A 1 245 ? -24.565 -26.396 4.521 1.00 79.25 245 LYS A O 1
ATOM 1927 N N . ALA A 1 246 ? -23.514 -24.476 5.037 1.00 76.31 246 ALA A N 1
ATOM 1928 C CA . ALA A 1 246 ? -23.166 -24.098 3.670 1.00 76.31 246 ALA A CA 1
ATOM 1929 C C . ALA A 1 246 ? -21.902 -24.809 3.157 1.00 76.31 246 ALA A C 1
ATOM 1931 O O . ALA A 1 246 ? -21.826 -25.114 1.972 1.00 76.31 246 ALA A O 1
ATOM 1932 N N . LEU A 1 247 ? -20.934 -25.080 4.040 1.00 71.81 247 LEU A N 1
ATOM 1933 C CA . LEU A 1 247 ? -19.596 -25.578 3.688 1.00 71.81 247 LEU A CA 1
ATOM 1934 C C . LEU A 1 247 ? -19.323 -27.019 4.176 1.00 71.81 247 LEU A C 1
ATOM 1936 O O . LEU A 1 247 ? -18.341 -27.622 3.760 1.00 71.81 247 LEU A O 1
ATOM 1940 N N . GLY A 1 248 ? -20.198 -27.605 5.004 1.00 67.12 248 GLY A N 1
ATOM 1941 C CA . GLY A 1 248 ? -20.121 -29.010 5.426 1.00 67.12 248 GLY A CA 1
ATOM 1942 C C . GLY A 1 248 ? -19.353 -29.271 6.741 1.00 67.12 248 GLY A C 1
ATOM 1943 O O . GLY A 1 248 ? -18.888 -28.344 7.401 1.00 67.12 248 GLY A O 1
ATOM 1944 N N . PRO A 1 249 ? -19.259 -30.547 7.178 1.00 63.56 249 PRO A N 1
ATOM 1945 C CA . PRO A 1 249 ? -18.796 -30.939 8.517 1.00 63.56 249 PRO A CA 1
ATOM 1946 C C . PRO A 1 249 ? -17.271 -30.909 8.761 1.00 63.56 249 PRO A C 1
ATOM 1948 O O . PRO A 1 249 ? -16.857 -31.201 9.880 1.00 63.56 249 PRO A O 1
ATOM 1951 N N . GLU A 1 250 ? -16.424 -30.518 7.801 1.00 56.09 250 GLU A N 1
ATOM 1952 C CA . GLU A 1 250 ? -14.948 -30.432 7.967 1.00 56.09 250 GLU A CA 1
ATOM 1953 C C . GLU A 1 250 ? -14.469 -29.272 8.876 1.00 56.09 250 GLU A C 1
ATOM 1955 O O . GLU A 1 250 ? -13.289 -28.945 8.960 1.00 56.09 250 GLU A O 1
ATOM 1960 N N . ILE A 1 251 ? -15.390 -28.630 9.593 1.00 53.78 251 ILE A N 1
ATOM 1961 C CA . ILE A 1 251 ? -15.289 -27.234 10.030 1.00 53.78 251 ILE A CA 1
ATOM 1962 C C . ILE A 1 251 ? -15.346 -27.097 11.567 1.00 53.78 251 ILE A C 1
ATOM 1964 O O . ILE A 1 251 ? -15.673 -26.052 12.121 1.00 53.78 251 ILE A O 1
ATOM 1968 N N . SER A 1 252 ? -14.935 -28.121 12.323 1.00 56.09 252 SER A N 1
ATOM 1969 C CA . SER A 1 252 ? -14.653 -27.912 13.758 1.00 56.09 252 SER A CA 1
ATOM 1970 C C . SER A 1 252 ? -13.450 -26.981 13.997 1.00 56.09 252 SER A C 1
ATOM 1972 O O . SER A 1 252 ? -13.266 -26.511 15.113 1.00 56.09 252 SER A O 1
ATOM 1974 N N . LEU A 1 253 ? -12.653 -26.711 12.955 1.00 58.91 253 LEU A N 1
ATOM 1975 C CA . LEU A 1 253 ? -11.437 -25.892 12.977 1.00 58.91 253 LEU A CA 1
ATOM 1976 C C . LEU A 1 253 ? -11.609 -24.509 12.315 1.00 58.91 253 LEU A C 1
ATOM 1978 O O . LEU A 1 253 ? -10.623 -23.856 11.978 1.00 58.91 253 LEU A O 1
ATOM 1982 N N . VAL A 1 254 ? -12.846 -24.052 12.065 1.00 60.50 254 VAL A N 1
ATOM 1983 C CA . VAL A 1 254 ? -13.049 -22.778 11.353 1.00 60.50 254 VAL A CA 1
ATOM 1984 C C . VAL A 1 254 ? -12.564 -21.577 12.128 1.00 60.50 254 VAL A C 1
ATOM 1986 O O . VAL A 1 254 ? -12.045 -20.685 11.489 1.00 60.50 254 VAL A O 1
ATOM 1989 N N . ASP A 1 255 ? -12.626 -21.537 13.456 1.00 59.72 255 ASP A N 1
ATOM 1990 C CA . ASP A 1 255 ? -12.106 -20.362 14.169 1.00 59.72 255 ASP A CA 1
ATOM 1991 C C . ASP A 1 255 ? -10.583 -20.188 13.964 1.00 59.72 255 ASP A C 1
ATOM 1993 O O . ASP A 1 255 ? -10.096 -19.059 13.934 1.00 59.72 255 ASP A O 1
ATOM 1997 N N . GLU A 1 256 ? -9.839 -21.277 13.725 1.00 65.88 256 GLU A N 1
ATOM 1998 C CA . GLU A 1 256 ? -8.418 -21.219 13.345 1.00 65.88 256 GLU A CA 1
ATOM 1999 C C . GLU A 1 256 ? -8.225 -20.905 11.853 1.00 65.88 256 GLU A C 1
ATOM 2001 O O . GLU A 1 256 ? -7.317 -20.159 11.482 1.00 65.88 256 GLU A O 1
ATOM 2006 N N . ASN A 1 257 ? -9.106 -21.420 10.991 1.00 63.56 257 ASN A N 1
ATOM 2007 C CA . ASN A 1 257 ? -8.987 -21.289 9.537 1.00 63.56 257 ASN A CA 1
ATOM 2008 C C . ASN A 1 257 ? -9.740 -20.085 8.944 1.00 63.56 257 ASN A C 1
ATOM 2010 O O . ASN A 1 257 ? -9.562 -19.794 7.766 1.00 63.56 257 ASN A O 1
ATOM 2014 N N . LEU A 1 258 ? -10.556 -19.360 9.717 1.00 67.00 258 LEU A N 1
ATOM 2015 C CA . LEU A 1 258 ? -11.398 -18.264 9.225 1.00 67.00 258 LEU A CA 1
ATOM 2016 C C . LEU A 1 258 ? -10.537 -17.106 8.735 1.00 67.00 258 LEU A C 1
ATOM 2018 O O . LEU A 1 258 ? -10.815 -16.549 7.684 1.00 67.00 258 LEU A O 1
ATOM 2022 N N . ASN A 1 259 ? -9.461 -16.784 9.455 1.00 65.38 259 ASN A N 1
ATOM 2023 C CA . ASN A 1 259 ? -8.529 -15.735 9.041 1.00 65.38 259 ASN A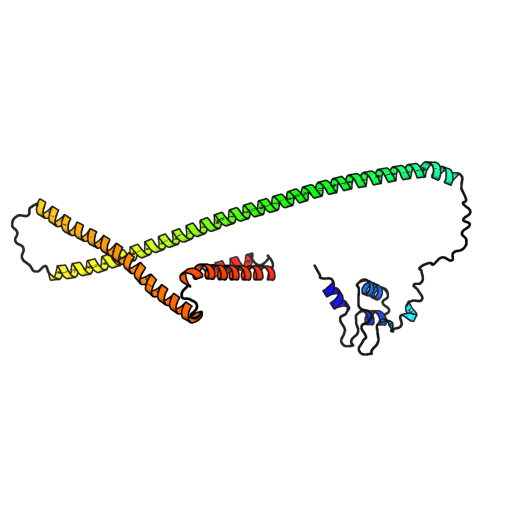 CA 1
ATOM 2024 C C . ASN A 1 259 ? -7.831 -16.097 7.727 1.00 65.38 259 ASN A C 1
ATOM 2026 O O . ASN A 1 259 ? -7.681 -15.246 6.857 1.00 65.38 259 ASN A O 1
ATOM 2030 N N . ARG A 1 260 ? -7.467 -17.373 7.563 1.00 69.50 260 ARG A N 1
ATOM 2031 C CA . ARG A 1 260 ? -6.866 -17.885 6.332 1.00 69.50 260 ARG A CA 1
ATOM 2032 C C . ARG A 1 260 ? -7.864 -17.887 5.172 1.00 69.50 260 ARG A C 1
ATOM 2034 O O . ARG A 1 260 ? -7.515 -17.458 4.085 1.00 69.50 260 ARG A O 1
ATOM 2041 N N . LEU A 1 261 ? -9.109 -18.293 5.416 1.00 68.94 261 LEU A N 1
ATOM 2042 C CA . LEU A 1 261 ? -10.174 -18.279 4.413 1.00 68.94 261 LEU A CA 1
ATOM 2043 C C . LEU A 1 261 ? -10.549 -16.849 4.002 1.00 68.94 261 LEU A C 1
ATOM 2045 O O . LEU A 1 261 ? -10.768 -16.585 2.827 1.00 68.94 261 LEU A O 1
ATOM 2049 N N . VAL A 1 262 ? -10.612 -15.916 4.957 1.00 69.31 262 VAL A N 1
ATOM 2050 C CA . VAL A 1 262 ? -10.822 -14.490 4.673 1.00 69.31 262 VAL A CA 1
ATOM 2051 C C . VAL A 1 262 ? -9.676 -13.963 3.824 1.00 69.31 262 VAL A C 1
ATOM 2053 O O . VAL A 1 262 ? -9.952 -13.317 2.820 1.00 69.31 262 VAL A O 1
ATOM 2056 N N . GLN A 1 263 ? -8.428 -14.291 4.175 1.00 72.00 263 GLN A N 1
ATOM 2057 C CA . GLN A 1 263 ? -7.254 -13.929 3.389 1.00 72.00 263 GLN A CA 1
ATOM 2058 C C . GLN A 1 263 ? -7.335 -14.481 1.955 1.00 72.00 263 GLN A C 1
ATOM 2060 O O . GLN A 1 263 ? -7.240 -13.702 1.007 1.00 72.00 263 GLN A O 1
ATOM 2065 N N . GLU A 1 264 ? -7.597 -15.779 1.788 1.00 72.19 264 GLU A N 1
ATOM 2066 C CA . GLU A 1 264 ? -7.735 -16.439 0.481 1.00 72.19 264 GLU A CA 1
ATOM 2067 C C . GLU A 1 264 ? -8.864 -15.808 -0.361 1.00 72.19 264 GLU A C 1
ATOM 2069 O O . GLU A 1 264 ? -8.657 -15.476 -1.527 1.00 72.19 264 GLU A O 1
ATOM 2074 N N . LEU A 1 265 ? -10.029 -15.525 0.234 1.00 65.75 265 LEU A N 1
ATOM 2075 C CA . LEU A 1 265 ? -11.136 -14.847 -0.455 1.00 65.75 265 LEU A CA 1
ATOM 2076 C C . LEU A 1 265 ? -10.805 -13.389 -0.812 1.00 65.75 265 LEU A C 1
ATOM 2078 O O . LEU A 1 265 ? -11.183 -12.917 -1.885 1.00 65.75 265 LEU A O 1
ATOM 2082 N N . THR A 1 266 ? -10.094 -12.654 0.049 1.00 66.06 266 THR A N 1
ATOM 2083 C CA . THR A 1 266 ? -9.648 -11.293 -0.287 1.00 66.06 266 THR A CA 1
ATOM 2084 C C . THR A 1 266 ? -8.626 -11.291 -1.418 1.00 66.06 266 THR A C 1
ATOM 2086 O O . THR A 1 266 ? -8.733 -10.453 -2.314 1.00 66.06 266 THR A O 1
ATOM 2089 N N . GLU A 1 267 ? -7.690 -12.241 -1.433 1.00 72.00 267 GLU A N 1
ATOM 2090 C CA . GLU A 1 267 ? -6.704 -12.408 -2.504 1.00 72.00 267 GLU A CA 1
ATOM 2091 C C . GLU A 1 267 ? -7.377 -12.781 -3.835 1.00 72.00 267 GLU A C 1
ATOM 2093 O O . GLU A 1 267 ? -7.033 -12.213 -4.874 1.00 72.00 267 GLU A O 1
ATOM 2098 N N . GLU A 1 268 ? -8.401 -13.641 -3.823 1.00 67.31 268 GLU A N 1
ATOM 2099 C CA . GLU A 1 268 ? -9.197 -13.954 -5.016 1.00 67.31 268 GLU A CA 1
ATOM 2100 C C . GLU A 1 268 ? -9.959 -12.738 -5.558 1.00 67.31 268 GLU A C 1
ATOM 2102 O O . GLU A 1 268 ? -9.949 -12.502 -6.768 1.00 67.31 268 GLU A O 1
ATOM 2107 N N . VAL A 1 269 ? -10.572 -11.926 -4.690 1.00 64.69 269 VAL A N 1
ATOM 2108 C CA . VAL A 1 269 ? -11.251 -10.684 -5.102 1.00 64.69 269 VAL A CA 1
ATOM 2109 C C . VAL A 1 269 ? -10.256 -9.687 -5.701 1.00 64.69 269 VAL A C 1
ATOM 2111 O O . VAL A 1 269 ? -10.550 -9.067 -6.723 1.00 64.69 269 VAL A O 1
ATOM 2114 N N . HIS A 1 270 ? -9.057 -9.560 -5.125 1.00 57.94 270 HIS A N 1
ATOM 2115 C CA . HIS A 1 270 ? -8.009 -8.690 -5.670 1.00 57.94 270 HIS A CA 1
ATOM 2116 C C . HIS A 1 270 ? -7.488 -9.220 -7.012 1.00 57.94 270 HIS A C 1
ATOM 2118 O O . HIS A 1 270 ? -7.312 -8.445 -7.952 1.00 57.94 270 HIS A O 1
ATOM 2124 N N . GLY A 1 271 ? -7.325 -10.537 -7.149 1.00 62.38 271 GLY A N 1
ATOM 2125 C CA . GLY A 1 271 ? -6.948 -11.185 -8.404 1.00 62.38 271 GLY A CA 1
ATOM 2126 C C . GLY A 1 271 ? -8.007 -11.042 -9.501 1.00 62.38 271 GLY A C 1
ATOM 2127 O O . GLY A 1 271 ? -7.665 -10.830 -10.663 1.00 62.38 271 GLY A O 1
ATOM 2128 N N . GLN A 1 272 ? -9.296 -11.108 -9.158 1.00 59.59 272 GLN A N 1
ATOM 2129 C CA . GLN A 1 272 ? -10.386 -10.839 -10.101 1.00 59.59 272 GLN A CA 1
ATOM 2130 C C . GLN A 1 272 ? -10.445 -9.358 -10.490 1.00 59.59 272 GLN A C 1
ATOM 2132 O O . GLN A 1 272 ? -10.605 -9.061 -11.673 1.00 59.59 272 GLN A O 1
ATOM 2137 N N . ARG A 1 273 ? -10.222 -8.440 -9.538 1.00 49.81 273 ARG A N 1
ATOM 2138 C CA . ARG A 1 273 ? -10.160 -6.992 -9.789 1.00 49.81 273 ARG A CA 1
ATOM 2139 C C . ARG A 1 273 ? -8.994 -6.617 -10.711 1.00 49.81 273 ARG A C 1
ATOM 2141 O O . ARG A 1 273 ? -9.171 -5.821 -11.630 1.00 49.81 273 ARG A O 1
ATOM 2148 N N . LEU A 1 274 ? -7.833 -7.249 -10.536 1.00 52.06 274 LEU A N 1
ATOM 2149 C CA . LEU A 1 274 ? -6.675 -7.099 -11.425 1.00 52.06 274 LEU A CA 1
ATOM 2150 C C . LEU A 1 274 ? -6.953 -7.643 -12.833 1.00 52.06 274 LEU A C 1
ATOM 2152 O O . LEU A 1 274 ? -6.643 -6.969 -13.811 1.00 52.06 274 LEU A O 1
ATOM 2156 N N . LYS A 1 275 ? -7.625 -8.795 -12.956 1.00 56.25 275 LYS A N 1
ATOM 2157 C CA . LYS A 1 275 ? -8.051 -9.332 -14.263 1.00 56.25 275 LYS A CA 1
ATOM 2158 C C . LYS A 1 275 ? -9.033 -8.405 -14.980 1.00 56.25 275 LYS A C 1
ATOM 2160 O O . LYS A 1 275 ? -8.940 -8.250 -16.191 1.00 56.25 275 LYS A O 1
ATOM 2165 N N . THR A 1 276 ? -9.950 -7.752 -14.264 1.00 50.75 276 THR A N 1
ATOM 2166 C CA . THR A 1 276 ? -10.837 -6.744 -14.875 1.00 50.75 276 THR A CA 1
ATOM 2167 C C . THR A 1 276 ? -10.089 -5.492 -15.340 1.00 50.75 276 THR A C 1
ATOM 2169 O O . THR A 1 276 ? -10.440 -4.946 -16.382 1.00 50.75 276 THR A O 1
ATOM 2172 N N . ILE A 1 277 ? -9.028 -5.074 -14.640 1.00 52.31 277 ILE A N 1
ATOM 2173 C CA . ILE A 1 277 ? -8.172 -3.946 -15.053 1.00 52.31 277 ILE A CA 1
ATOM 2174 C C . ILE A 1 277 ? -7.348 -4.315 -16.301 1.00 52.31 277 ILE A C 1
ATOM 2176 O O . ILE A 1 277 ? -7.233 -3.513 -17.227 1.00 52.31 277 ILE A O 1
ATOM 2180 N N . GLU A 1 278 ? -6.842 -5.551 -16.382 1.00 53.84 278 GLU A N 1
ATOM 2181 C CA . GLU A 1 278 ? -6.126 -6.058 -17.565 1.00 53.84 278 GLU A CA 1
ATOM 2182 C C . GLU A 1 278 ? -7.021 -6.174 -18.812 1.00 53.84 278 GLU A C 1
ATOM 2184 O O . GLU A 1 278 ? -6.525 -6.044 -19.931 1.00 53.84 278 GLU A O 1
ATOM 2189 N N . ILE A 1 279 ? -8.332 -6.383 -18.641 1.00 55.62 279 ILE A N 1
ATOM 2190 C CA . ILE A 1 279 ? -9.288 -6.510 -19.753 1.00 55.62 279 ILE A CA 1
ATOM 2191 C C . ILE A 1 279 ? -9.805 -5.141 -20.240 1.00 55.62 279 ILE A C 1
ATOM 2193 O O . ILE A 1 279 ? -10.095 -5.007 -21.429 1.00 55.62 279 ILE A O 1
ATOM 2197 N N . CYS A 1 280 ? -9.904 -4.122 -19.375 1.00 51.06 280 CYS A N 1
ATOM 2198 C CA . CYS A 1 280 ? -10.512 -2.829 -19.736 1.00 51.06 280 CYS A CA 1
ATOM 2199 C C . CYS A 1 280 ? -9.539 -1.679 -20.053 1.00 51.06 280 CYS A C 1
ATOM 2201 O O . CYS A 1 280 ? -9.979 -0.683 -20.625 1.00 51.06 280 CYS A O 1
ATOM 2203 N N . GLY A 1 281 ? -8.238 -1.796 -19.774 1.00 49.66 281 GLY A N 1
ATOM 2204 C CA . GLY A 1 281 ? -7.281 -0.711 -20.028 1.00 49.66 281 GLY A CA 1
ATOM 2205 C C . GLY A 1 281 ? -7.486 0.525 -19.123 1.00 49.66 281 GLY A C 1
ATOM 2206 O O . GLY A 1 281 ? -8.541 0.690 -18.514 1.00 49.66 281 GLY A O 1
ATOM 2207 N N . PRO A 1 282 ? -6.471 1.401 -19.000 1.00 54.56 282 PRO A N 1
ATOM 2208 C CA . PRO A 1 282 ? -6.397 2.434 -17.956 1.00 54.56 282 PRO A CA 1
ATOM 2209 C C . PRO A 1 282 ? -7.366 3.622 -18.117 1.00 54.56 282 PRO A C 1
ATOM 2211 O O . PRO A 1 282 ? -7.347 4.527 -17.290 1.00 54.56 282 PRO A O 1
ATOM 2214 N N . ASP A 1 283 ? -8.226 3.636 -19.137 1.00 52.62 283 ASP A N 1
ATOM 2215 C CA . ASP A 1 283 ? -9.042 4.811 -19.486 1.00 52.62 283 ASP A CA 1
ATOM 2216 C C . ASP A 1 283 ? -10.439 4.838 -18.820 1.00 52.62 283 ASP A C 1
ATOM 2218 O O . ASP A 1 283 ? -11.238 5.726 -19.109 1.00 52.62 283 ASP A O 1
ATOM 2222 N N . TYR A 1 284 ? -10.761 3.895 -17.921 1.00 51.19 284 TYR A N 1
ATOM 2223 C CA . TYR A 1 284 ? -12.080 3.821 -17.257 1.00 51.19 284 TYR A CA 1
ATOM 2224 C C . TYR A 1 284 ? -12.084 4.123 -15.748 1.00 51.19 284 TYR A C 1
ATOM 2226 O O . TYR A 1 284 ? -13.170 4.232 -15.169 1.00 51.19 284 TYR A O 1
ATOM 2234 N N . ASP A 1 285 ? -10.923 4.316 -15.112 1.00 51.19 285 ASP A N 1
ATOM 2235 C CA . ASP A 1 285 ? -10.852 4.595 -13.665 1.00 51.19 285 ASP A CA 1
ATOM 2236 C C . ASP A 1 285 ? -11.475 5.959 -13.296 1.00 51.19 285 ASP A C 1
ATOM 2238 O O . ASP A 1 285 ? -12.089 6.086 -12.238 1.00 51.19 285 ASP A O 1
ATOM 2242 N N . GLU A 1 286 ? -11.466 6.951 -14.198 1.00 54.41 286 GLU A N 1
ATOM 2243 C CA . GLU A 1 286 ? -12.152 8.238 -13.967 1.00 54.41 286 GLU A CA 1
ATOM 2244 C C . GLU A 1 286 ? -13.689 8.136 -14.015 1.00 54.41 286 GLU A C 1
ATOM 2246 O O . GLU A 1 286 ? -14.387 9.001 -13.483 1.00 54.41 286 GLU A O 1
ATOM 2251 N N . ILE A 1 287 ? -14.247 7.082 -14.623 1.00 50.66 287 ILE A N 1
ATOM 2252 C CA . ILE A 1 287 ? -15.702 6.934 -14.787 1.00 50.66 287 ILE A CA 1
ATOM 2253 C C . ILE A 1 287 ? -16.311 6.152 -13.614 1.00 50.66 287 ILE A C 1
ATOM 2255 O O . ILE A 1 287 ? -17.420 6.467 -13.184 1.00 50.66 287 ILE A O 1
ATOM 2259 N N . LEU A 1 288 ? -15.600 5.172 -13.047 1.00 51.94 288 LEU A N 1
ATOM 2260 C CA . LEU A 1 288 ? -16.121 4.345 -11.950 1.00 51.94 288 LEU A CA 1
ATOM 2261 C C . LEU A 1 288 ? -16.037 5.018 -10.574 1.00 51.94 288 LEU A C 1
ATOM 2263 O O . LEU A 1 288 ? -16.993 4.892 -9.805 1.00 51.94 288 LEU A O 1
ATOM 2267 N N . ASP A 1 289 ? -14.998 5.811 -10.294 1.00 53.91 289 ASP A N 1
ATOM 2268 C CA . ASP A 1 289 ? -14.962 6.625 -9.067 1.00 53.91 289 ASP A CA 1
ATOM 2269 C C . ASP A 1 289 ? -16.080 7.687 -9.059 1.00 53.91 289 ASP A C 1
ATOM 2271 O O . ASP A 1 289 ? -16.629 8.021 -8.006 1.00 53.91 289 ASP A O 1
ATOM 2275 N N . GLY A 1 290 ? -16.512 8.147 -10.241 1.00 47.16 290 GLY A N 1
ATOM 2276 C CA . GLY A 1 290 ? -17.681 9.016 -10.397 1.00 47.16 290 GLY A CA 1
ATOM 2277 C C . GLY A 1 290 ? -19.028 8.321 -10.149 1.00 47.16 290 GLY A C 1
ATOM 2278 O O . GLY A 1 290 ? -19.960 8.960 -9.663 1.00 47.16 290 GLY A O 1
ATOM 2279 N N . VAL A 1 291 ? -19.149 7.020 -10.438 1.00 46.25 291 VAL A N 1
ATOM 2280 C CA . VAL A 1 291 ? -20.400 6.258 -10.245 1.00 46.25 291 VAL A CA 1
ATOM 2281 C C . VAL A 1 291 ? -20.562 5.802 -8.792 1.00 46.25 291 VAL A C 1
ATOM 2283 O O . VAL A 1 291 ? -21.663 5.884 -8.250 1.00 46.25 291 VAL A O 1
ATOM 2286 N N . VAL A 1 292 ? -19.477 5.417 -8.111 1.00 49.19 292 VAL A N 1
ATOM 2287 C CA . VAL A 1 292 ? -19.536 5.001 -6.695 1.00 49.19 292 VAL A CA 1
ATOM 2288 C C . VAL A 1 292 ? -19.837 6.186 -5.762 1.00 49.19 292 VAL A C 1
ATOM 2290 O O . VAL A 1 292 ? -20.501 6.013 -4.739 1.00 49.19 292 VAL A O 1
ATOM 2293 N N . MET A 1 293 ? -19.451 7.408 -6.141 1.00 46.03 293 MET A N 1
ATOM 2294 C CA . MET A 1 293 ? -19.782 8.628 -5.389 1.00 46.03 293 MET A CA 1
ATOM 2295 C C . MET A 1 293 ? -21.231 9.114 -5.577 1.00 46.03 293 MET A C 1
ATOM 2297 O O . MET A 1 293 ? -21.677 9.965 -4.809 1.00 46.03 293 MET A O 1
ATOM 2301 N N . LEU A 1 294 ? -21.982 8.584 -6.551 1.00 43.75 294 LEU A N 1
ATOM 2302 C CA . LEU A 1 294 ? -23.383 8.962 -6.799 1.00 43.75 294 LEU A CA 1
ATOM 2303 C C . LEU A 1 294 ? -24.412 7.984 -6.208 1.00 43.75 294 LEU A C 1
ATOM 2305 O O . LEU A 1 294 ? -25.584 8.339 -6.128 1.00 43.75 294 LEU A O 1
ATOM 2309 N N . GLU A 1 295 ? -24.004 6.800 -5.742 1.00 44.38 295 GLU A N 1
ATOM 2310 C CA . GLU A 1 295 ? -24.901 5.861 -5.039 1.00 44.38 295 GLU A CA 1
ATOM 2311 C C . GLU A 1 295 ? -24.867 5.994 -3.500 1.00 44.38 295 GLU A C 1
ATOM 2313 O O . GLU A 1 295 ? -25.628 5.322 -2.805 1.00 44.38 295 GLU A O 1
ATOM 2318 N N . TYR A 1 296 ? -24.046 6.900 -2.954 1.00 48.25 296 TYR A N 1
ATOM 2319 C CA . TYR A 1 296 ? -23.987 7.225 -1.517 1.00 48.25 296 TYR A CA 1
ATOM 2320 C C . TYR A 1 296 ? -24.155 8.733 -1.229 1.00 48.25 296 TYR A C 1
ATOM 2322 O O . TYR A 1 296 ? -23.448 9.315 -0.403 1.00 48.25 296 TYR A O 1
ATOM 2330 N N . SER A 1 297 ? -25.112 9.382 -1.895 1.00 40.00 297 SER A N 1
ATOM 2331 C CA . SER A 1 297 ? -25.686 10.689 -1.518 1.00 40.00 297 SER A CA 1
ATOM 2332 C C . SER A 1 297 ? -27.199 10.654 -1.687 1.00 40.00 297 SER A C 1
ATOM 2334 O O . SER A 1 297 ? -27.890 11.252 -0.832 1.00 40.00 297 SER A O 1
#

Solvent-accessible surface area (backbone atoms only — not comparable to full-atom values): 17360 Å² total; per-residue (Å²): 130,87,57,72,64,62,57,42,55,62,47,59,40,56,50,98,69,37,42,30,58,61,43,58,29,58,78,68,67,38,64,69,57,44,53,54,43,53,75,65,69,46,74,62,78,60,51,25,78,82,69,48,35,53,77,73,53,77,53,81,78,65,58,79,82,67,79,77,70,79,77,67,79,88,64,88,78,79,71,76,78,80,78,45,71,69,55,49,54,41,56,73,52,49,48,56,54,50,51,50,51,50,49,51,51,50,52,51,51,54,53,49,48,54,51,48,55,51,51,50,53,50,51,53,52,50,50,57,47,52,53,50,50,51,53,51,52,51,50,54,49,50,55,54,47,52,55,48,50,53,52,50,52,50,51,53,51,52,51,53,50,50,51,54,49,51,51,54,50,51,52,53,51,52,55,53,50,54,54,49,52,56,52,50,71,72,60,72,86,69,85,90,79,94,74,81,92,50,68,68,57,54,53,49,64,57,48,53,57,53,52,51,50,53,51,48,54,51,50,52,57,50,48,55,52,52,49,52,55,54,55,50,50,59,54,50,51,48,53,52,51,49,49,39,70,76,75,39,88,91,52,91,54,38,89,77,43,46,66,55,50,51,49,54,53,52,51,49,52,51,52,51,53,49,51,52,48,72,73,65,52,91,85,48,63,80,57,51,62,57,51,63,62,64,78,74,118

Organism: NCBI:txid2082293

Sequence (297 aa):
MCEPEHVLQLIDARDVEGNTAIHIAATTSARKCVRALIGRGASTNIANEQEQVAIKAPLHAMVQESRFIAEMPEEPRTATHHVSEAAMSIQNRIVPQMSEKLHLLAASFDEELEKKDASEREARRILNTTIKESKNVQAQFNDLSHGREEAEQKARGEEQYSRVRKQVISLIEQQHHIQLHAAEGSQANGHLNAAEDDLAERVMLAKMPNQEQNKRRKLVGDFVKARSIASVGEKGDMFRRLLLKALGPEISLVDENLNRLVQELTEEVHGQRLKTIEICGPDYDEILDGVVMLEYS

Mean predicted aligned error: 21.99 Å

InterPro domains:
  IPR002110 Ankyrin repeat [PF00023] (18-48)
  IPR002110 Ankyrin repeat [PS50088] (17-49)
  IPR002110 Ankyrin repeat [SM00248] (17-46)
  IPR036770 Ankyrin repeat-containing domain superfamily [G3DSA:1.25.40.20] (2-70)
  IPR036770 Ankyrin repeat-containing domain superfamily [SSF48403] (6-54)
  IPR051642 Regulatory protein SWI6-like [PTHR43828] (9-267)

Radius of gyration: 47.83 Å; Cα contacts (8 Å, |Δi|>4): 77; chains: 1; bounding box: 97×48×138 Å

Foldseek 3Di:
DDDLVVVQCQQCDADPQGDGPLQVCLVVVVVVSNVVSVVSVHDQQRATPVRDGSVNRPCVVVVPPPPPPPPDPPDPPPPPPPDDPVNVVCVVPVVVVVVVVVVVVVVVVVVVVVVVVVVVVVVVVVVVVVVVVVVVVVVVVVVVVVVVVVVVVVVVVVVVVVVVLVVVLVVVVVVVVVVVVVVCVVVVPDDDDPPDPDPVVVVVVVVVVVVVVVVVSVVSVVVSVVVVVVVCVVVVVVVLVVCCVVPHDPPPCCVVCVVVVVVVVVVVVVVVVVVVCVVPDDPCPVPVVVVVVVVPD

Secondary structure (DSSP, 8-state):
---HHHHHHHHS-B-TTS-BHHHHHHHTT-HHHHHHHHHTT--TTPBPTT--BTTTSSGGGTGGG---S---------------HHHHHHHHHHHHHHHHHHHHHHHHHHHHHHHHHHHHHHHHHHHHHHHHHHHHHHHHHHHHHHHHHHHHHHHHHHHHHHHHHHHHHHHHHHHHHHHHHHHHHHH--S--------HHHHHHHHHHHHHHHHHHHHHHHHHHHHHHHHHHHHHHHHHHHHHHHHH-SS-TTHHHHHHHHHHHHHHHHHHHHHHHHHHH-GGGHHHHHHHHTTS--